Protein AF-C7BCB3-F1 (afdb_monomer)

Foldseek 3Di:
DDPDPDPPLPDLVVLLVVLVVQQVPDDQSKDFLVVSCVVSVHDSVSSCVNCVVCVVVPQWDDPDVRMIGGPPPCHPVNVVCVVVVVVVVVVVVVVVVVVVVVVVVVVVVVVVVCCQCVPPVCVVVPDDDLCNVCVDPVCVQHWDKDKDDDPPWDKDWDFQQVPDDPVPSGRDTDIDTDDPPDFMWMWGSWDHDPPDTDGDDTDTDDTDDDDDDD

Sequence (214 aa):
SLTSGCRHDCSLGMLTKKFLTLIDNATDGVLDLNKAAETLKVQKRRIYDITNVLEGVGLIEKKSKNNIRWKGASTAADRETEPETAKLRQDMKSLEDQERSLDDHIRIMTGAIQALSDNPLNKPRLYVTDEDVTSLPCFANDTIFAVKAPPGTTLEVPDPREAADPRDGQMRYRIVLRSTRGPIDVYLVQHTNNGGTTSQQGAAAPSATSAEPA

Structure (mmCIF, N/CA/C/O backbone):
data_AF-C7BCB3-F1
#
_entry.id   AF-C7BCB3-F1
#
loop_
_atom_site.group_PDB
_atom_site.id
_atom_site.type_symbol
_atom_site.label_atom_id
_atom_site.label_alt_id
_atom_site.label_comp_id
_atom_site.label_asym_id
_atom_site.label_entity_id
_atom_site.label_seq_id
_atom_site.pdbx_PDB_ins_code
_atom_site.Cartn_x
_atom_site.Cartn_y
_atom_site.Cartn_z
_atom_site.occupancy
_atom_site.B_iso_or_equiv
_atom_site.auth_seq_id
_atom_site.auth_comp_id
_atom_site.auth_asym_id
_atom_site.auth_atom_id
_atom_site.pdbx_PDB_model_num
ATOM 1 N N . SER A 1 1 ? 9.504 -30.071 -64.298 1.00 33.38 1 SER A N 1
ATOM 2 C CA . SER A 1 1 ? 8.843 -28.831 -63.852 1.00 33.38 1 SER A CA 1
ATOM 3 C C . SER A 1 1 ? 9.481 -28.334 -62.567 1.00 33.38 1 SER A C 1
ATOM 5 O O . SER A 1 1 ? 9.320 -28.978 -61.542 1.00 33.38 1 SER A O 1
ATOM 7 N N . LEU A 1 2 ? 10.248 -27.243 -62.626 1.00 42.47 2 LEU A N 1
ATOM 8 C CA . LEU A 1 2 ? 10.914 -26.613 -61.478 1.00 42.47 2 LEU A CA 1
ATOM 9 C C . LEU A 1 2 ? 10.567 -25.120 -61.477 1.00 42.47 2 LEU A C 1
ATOM 11 O O . LEU A 1 2 ? 11.280 -24.322 -62.072 1.00 42.47 2 LEU A O 1
ATOM 15 N N . THR A 1 3 ? 9.464 -24.737 -60.834 1.00 44.56 3 THR A N 1
ATOM 16 C CA . THR A 1 3 ? 9.136 -23.324 -60.580 1.00 44.56 3 THR A CA 1
ATOM 17 C C . THR A 1 3 ? 8.388 -23.193 -59.252 1.00 44.56 3 THR A C 1
ATOM 19 O O . THR A 1 3 ? 7.164 -23.130 -59.232 1.00 44.56 3 THR A O 1
ATOM 22 N N . SER A 1 4 ? 9.121 -23.160 -58.134 1.00 44.81 4 SER A N 1
ATOM 23 C CA . SER A 1 4 ? 8.566 -22.738 -56.830 1.00 44.81 4 SER A CA 1
ATOM 24 C C . SER A 1 4 ? 9.541 -21.932 -55.949 1.00 44.81 4 SER A C 1
ATOM 26 O O . SER A 1 4 ? 9.278 -21.727 -54.772 1.00 44.81 4 SER A O 1
ATOM 28 N N . GLY A 1 5 ? 10.656 -21.424 -56.495 1.00 48.16 5 GLY A N 1
ATOM 29 C CA . GLY A 1 5 ? 11.688 -20.726 -55.703 1.00 48.16 5 GLY A CA 1
ATOM 30 C C . GLY A 1 5 ? 11.651 -19.188 -55.701 1.00 48.16 5 GLY A C 1
ATOM 31 O O . GLY A 1 5 ? 12.243 -18.570 -54.833 1.00 48.16 5 GLY A O 1
ATOM 32 N N . CYS A 1 6 ? 10.954 -18.529 -56.631 1.00 51.09 6 CYS A N 1
ATOM 33 C CA . CYS A 1 6 ? 11.247 -17.119 -56.960 1.00 51.09 6 CYS A CA 1
ATOM 34 C C . CYS A 1 6 ? 10.540 -16.054 -56.081 1.00 51.09 6 CYS A C 1
ATOM 36 O O . CYS A 1 6 ? 10.846 -14.868 -56.173 1.00 51.09 6 CYS A O 1
ATOM 38 N N . ARG A 1 7 ? 9.588 -16.425 -55.209 1.00 53.44 7 ARG A N 1
ATOM 39 C CA . ARG A 1 7 ? 8.801 -15.441 -54.427 1.00 53.44 7 ARG A CA 1
ATOM 40 C C . ARG A 1 7 ? 9.459 -14.978 -53.124 1.00 53.44 7 ARG A C 1
ATOM 42 O O . ARG A 1 7 ? 9.175 -13.870 -52.671 1.00 53.44 7 ARG A O 1
ATOM 49 N N . HIS A 1 8 ? 10.320 -15.793 -52.518 1.00 55.41 8 HIS A N 1
ATOM 50 C CA . HIS A 1 8 ? 10.923 -15.469 -51.219 1.00 55.41 8 HIS A CA 1
ATOM 51 C C . HIS A 1 8 ? 12.119 -14.516 -51.332 1.00 55.41 8 HIS A C 1
ATOM 53 O O . HIS A 1 8 ? 12.395 -13.776 -50.386 1.00 55.41 8 HIS A O 1
ATOM 59 N N . ASP A 1 9 ? 12.750 -14.445 -52.506 1.00 58.38 9 ASP A N 1
ATOM 60 C CA . ASP A 1 9 ? 13.982 -13.680 -52.711 1.00 58.38 9 ASP A CA 1
ATOM 61 C C . ASP A 1 9 ? 13.778 -12.158 -52.826 1.00 58.38 9 ASP A C 1
ATOM 63 O O . ASP A 1 9 ? 14.729 -11.385 -52.708 1.00 58.38 9 ASP A O 1
ATOM 67 N N . CYS A 1 10 ? 12.532 -11.705 -52.995 1.00 64.44 10 CYS A N 1
ATOM 68 C CA . CYS A 1 10 ? 12.172 -10.286 -53.121 1.00 64.44 10 CYS A CA 1
ATOM 69 C C . CYS A 1 10 ? 11.141 -9.816 -52.081 1.00 64.44 10 CYS A C 1
ATOM 71 O O . CYS A 1 10 ? 10.524 -8.763 -52.253 1.00 64.44 10 CYS A O 1
ATOM 73 N N . SER A 1 11 ? 10.922 -10.585 -51.009 1.00 84.81 11 SER A N 1
ATOM 74 C CA . SER A 1 11 ? 9.977 -10.196 -49.958 1.00 84.81 11 SER A CA 1
ATOM 75 C C . SER A 1 11 ? 10.436 -8.929 -49.233 1.00 84.81 11 SER A C 1
ATOM 77 O O . SER A 1 11 ? 11.614 -8.788 -48.891 1.00 84.81 11 SER A O 1
ATOM 79 N N . LEU A 1 12 ? 9.483 -8.039 -48.928 1.00 85.19 12 LEU A N 1
ATOM 80 C CA . LEU A 1 12 ? 9.737 -6.807 -48.183 1.00 85.19 12 LEU A CA 1
ATOM 81 C C . LEU A 1 12 ? 10.428 -7.101 -46.848 1.00 85.19 12 LEU A C 1
ATOM 83 O O . LEU A 1 12 ? 11.389 -6.428 -46.517 1.00 85.19 12 LEU A O 1
ATOM 87 N N . GLY A 1 13 ? 10.032 -8.163 -46.138 1.00 86.06 13 GLY A N 1
ATOM 88 C CA . GLY A 1 13 ? 10.659 -8.532 -44.866 1.00 86.06 13 GLY A CA 1
ATOM 89 C C . GLY A 1 13 ? 12.142 -8.905 -44.991 1.00 86.06 13 GLY A C 1
ATOM 90 O O . GLY A 1 13 ? 12.932 -8.601 -44.099 1.00 86.06 13 GLY A O 1
ATOM 91 N N . MET A 1 14 ? 12.555 -9.519 -46.106 1.00 87.19 14 MET A N 1
ATOM 92 C CA . MET A 1 14 ? 13.967 -9.842 -46.339 1.00 87.19 14 MET A CA 1
ATOM 93 C C . MET A 1 14 ? 14.765 -8.597 -46.749 1.00 87.19 14 MET A C 1
ATOM 95 O O . MET A 1 14 ? 15.902 -8.423 -46.309 1.00 87.19 14 MET A O 1
ATOM 99 N N . LEU A 1 15 ? 14.144 -7.696 -47.519 1.00 90.25 15 LEU A N 1
ATOM 100 C CA . LEU A 1 15 ? 14.710 -6.385 -47.834 1.00 90.25 15 LEU A CA 1
ATOM 101 C C . LEU A 1 15 ? 14.862 -5.527 -46.578 1.00 90.25 15 LEU A C 1
ATOM 103 O O . LEU A 1 15 ? 15.918 -4.937 -46.401 1.00 90.25 15 LEU A O 1
ATOM 107 N N . THR A 1 16 ? 13.877 -5.519 -45.677 1.00 90.62 16 THR A N 1
ATOM 108 C CA . THR A 1 16 ? 13.950 -4.816 -44.391 1.00 90.62 16 THR A CA 1
ATOM 109 C C . THR A 1 16 ? 15.096 -5.349 -43.543 1.00 90.62 16 THR A C 1
ATOM 111 O O . THR A 1 16 ? 15.868 -4.553 -43.030 1.00 90.62 16 THR A O 1
ATOM 114 N N . LYS A 1 17 ? 15.284 -6.674 -43.446 1.00 89.25 17 LYS A N 1
ATOM 115 C CA . LYS A 1 17 ? 16.429 -7.249 -42.716 1.00 89.25 17 LYS A CA 1
ATOM 116 C C . LYS A 1 17 ? 17.771 -6.787 -43.288 1.00 89.25 17 LYS A C 1
ATOM 118 O O . LYS A 1 17 ? 18.610 -6.306 -42.538 1.00 89.25 17 LYS A O 1
ATOM 123 N N . LYS A 1 18 ? 17.957 -6.875 -44.609 1.00 89.12 18 LYS A N 1
ATOM 124 C CA . LYS A 1 18 ? 19.194 -6.409 -45.262 1.00 89.12 18 LYS A CA 1
ATOM 125 C C . LYS A 1 18 ? 19.376 -4.892 -45.133 1.00 89.12 18 LYS A C 1
ATOM 127 O O . LYS A 1 18 ? 20.491 -4.430 -44.934 1.00 89.12 18 LYS A O 1
ATOM 132 N N . PHE A 1 19 ? 18.292 -4.124 -45.214 1.00 90.31 19 PHE A N 1
ATOM 133 C CA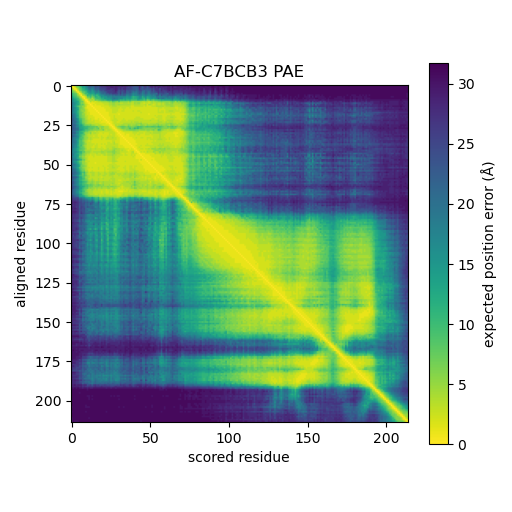 . PHE A 1 19 ? 18.289 -2.676 -45.009 1.00 90.31 19 PHE A CA 1
ATOM 134 C C . PHE A 1 19 ? 18.705 -2.309 -43.580 1.00 90.31 19 PHE A C 1
ATOM 136 O O . PHE A 1 19 ? 19.539 -1.428 -43.408 1.00 90.31 19 PHE A O 1
ATOM 143 N N . LEU A 1 20 ? 18.210 -3.027 -42.566 1.00 88.44 20 LEU A N 1
ATOM 144 C CA . LEU A 1 20 ? 18.631 -2.862 -41.172 1.00 88.44 20 LEU A CA 1
ATOM 145 C C . LEU A 1 20 ? 20.119 -3.179 -40.989 1.00 88.44 20 LEU A C 1
ATOM 147 O O . LEU A 1 20 ? 20.812 -2.416 -40.333 1.00 88.44 20 LEU A O 1
ATOM 151 N N . THR A 1 21 ? 20.644 -4.225 -41.635 1.00 87.81 21 THR A N 1
ATOM 152 C CA . THR A 1 21 ? 22.091 -4.506 -41.627 1.00 87.81 21 THR A CA 1
ATOM 153 C C . THR A 1 21 ? 22.909 -3.373 -42.259 1.00 87.81 21 THR A C 1
ATOM 155 O O . THR A 1 21 ? 24.020 -3.099 -41.817 1.00 87.81 21 THR A O 1
ATOM 158 N N . LEU A 1 22 ? 22.389 -2.688 -43.284 1.00 88.69 22 LEU A N 1
ATOM 159 C CA . LEU A 1 22 ? 23.066 -1.523 -43.868 1.00 88.69 22 LEU A CA 1
ATOM 160 C C . LEU A 1 22 ? 23.053 -0.311 -42.933 1.00 88.69 22 LEU A C 1
ATOM 162 O O . LEU A 1 22 ? 24.035 0.422 -42.903 1.00 88.69 22 LEU A O 1
ATOM 166 N N . ILE A 1 23 ? 21.965 -0.112 -42.185 1.00 86.31 23 ILE A N 1
ATOM 167 C CA . ILE A 1 23 ? 21.874 0.921 -41.147 1.00 86.31 23 ILE A CA 1
ATOM 168 C C . ILE A 1 23 ? 22.856 0.634 -40.004 1.00 86.31 23 ILE A C 1
ATOM 170 O O . ILE A 1 23 ? 23.560 1.541 -39.579 1.00 86.31 23 ILE A O 1
ATOM 174 N N . ASP A 1 24 ? 22.915 -0.613 -39.534 1.00 83.88 24 ASP A N 1
ATOM 175 C CA . ASP A 1 24 ? 23.752 -1.042 -38.403 1.00 83.88 24 ASP A CA 1
ATOM 176 C C . ASP A 1 24 ? 25.256 -0.880 -38.696 1.00 83.88 24 ASP A C 1
ATOM 178 O O . ASP A 1 24 ? 26.038 -0.475 -37.844 1.00 83.88 24 ASP A O 1
ATOM 182 N N . ASN A 1 25 ? 25.656 -1.100 -39.953 1.00 82.31 25 ASN A N 1
ATOM 183 C CA . ASN A 1 25 ? 27.031 -0.886 -40.413 1.00 82.31 25 ASN A CA 1
ATOM 184 C C . ASN A 1 25 ? 27.333 0.569 -40.828 1.00 82.31 25 ASN A C 1
ATOM 186 O O . ASN A 1 25 ? 28.457 0.868 -41.240 1.00 82.31 25 ASN A O 1
ATOM 190 N N . ALA A 1 26 ? 26.351 1.476 -40.788 1.00 82.81 26 ALA A N 1
ATOM 191 C CA . ALA A 1 26 ? 26.544 2.863 -41.194 1.00 82.81 26 ALA A CA 1
ATOM 192 C C . ALA A 1 26 ? 27.109 3.717 -40.049 1.00 82.81 26 ALA A C 1
ATOM 194 O O . ALA A 1 26 ? 26.622 3.709 -38.919 1.00 82.81 26 ALA A O 1
ATOM 195 N N . THR A 1 27 ? 28.118 4.530 -40.357 1.00 73.50 27 THR A N 1
ATOM 196 C CA . THR A 1 27 ? 28.708 5.487 -39.411 1.00 73.50 27 THR A CA 1
ATOM 197 C C . THR A 1 27 ? 27.674 6.533 -38.974 1.00 73.50 27 THR A C 1
ATOM 199 O O . THR A 1 27 ? 27.015 7.126 -39.829 1.00 73.50 27 THR A O 1
ATOM 202 N N . ASP A 1 28 ? 27.549 6.780 -37.664 1.00 71.69 28 ASP A N 1
ATOM 203 C CA . ASP A 1 28 ? 26.558 7.702 -37.055 1.00 71.69 28 ASP A CA 1
ATOM 204 C C . ASP A 1 28 ? 25.083 7.291 -37.282 1.00 71.69 28 ASP A C 1
ATOM 206 O O . ASP A 1 28 ? 24.170 8.108 -37.150 1.00 71.69 28 ASP A O 1
ATOM 210 N N . GLY A 1 29 ? 24.828 6.035 -37.678 1.00 79.56 29 GLY A N 1
ATOM 211 C CA . GLY A 1 29 ? 23.475 5.534 -37.945 1.00 79.56 29 GLY A CA 1
ATOM 212 C C . GLY A 1 29 ? 22.775 6.231 -39.118 1.00 79.56 29 GLY A C 1
ATOM 213 O O . GLY A 1 29 ? 21.547 6.194 -39.203 1.00 79.56 29 GLY A O 1
ATOM 214 N N . VAL A 1 30 ? 23.526 6.900 -40.006 1.00 86.62 30 VAL A N 1
ATOM 215 C CA . VAL A 1 30 ? 22.990 7.621 -41.171 1.00 86.62 30 VAL A CA 1
ATOM 216 C C . VAL A 1 30 ? 23.118 6.770 -42.428 1.00 86.62 30 VAL A C 1
ATOM 218 O O . VAL A 1 30 ? 24.224 6.445 -42.853 1.00 86.62 30 VAL A O 1
ATOM 221 N N . LEU A 1 31 ? 21.991 6.466 -43.069 1.00 89.75 31 LEU A N 1
ATOM 222 C CA . LEU A 1 31 ? 21.945 5.665 -44.289 1.00 89.75 31 LEU A CA 1
ATOM 223 C C . LEU A 1 31 ? 21.502 6.499 -45.499 1.00 89.75 31 LEU A C 1
ATOM 225 O O . LEU A 1 31 ? 20.434 7.121 -45.488 1.00 89.75 31 LEU A O 1
ATOM 229 N N . ASP A 1 32 ? 22.302 6.446 -46.568 1.00 91.19 32 ASP A N 1
ATOM 230 C CA . ASP A 1 32 ? 21.953 6.997 -47.881 1.00 91.19 32 ASP A CA 1
ATOM 231 C C . ASP A 1 32 ? 21.009 6.038 -48.624 1.00 91.19 32 ASP A C 1
ATOM 233 O O . ASP A 1 32 ? 21.346 4.888 -48.928 1.00 91.19 32 ASP A O 1
ATOM 237 N N . LEU A 1 33 ? 19.815 6.531 -48.947 1.00 91.44 33 LEU A N 1
ATOM 238 C CA . LEU A 1 33 ? 18.758 5.785 -49.622 1.00 91.44 33 LEU A CA 1
ATOM 239 C C . LEU A 1 33 ? 19.125 5.392 -51.062 1.00 91.44 33 LEU A C 1
ATOM 241 O O . LEU A 1 33 ? 18.633 4.373 -51.549 1.00 91.44 33 LEU A O 1
ATOM 245 N N . ASN A 1 34 ? 19.972 6.164 -51.753 1.00 89.44 34 ASN A N 1
ATOM 246 C CA . ASN A 1 34 ? 20.453 5.811 -53.093 1.00 89.44 34 ASN A CA 1
ATOM 247 C C . ASN A 1 34 ? 21.416 4.626 -53.015 1.00 89.44 34 ASN A C 1
ATOM 249 O O . ASN A 1 34 ? 21.219 3.623 -53.701 1.00 89.44 34 ASN A O 1
ATOM 253 N N . LYS A 1 35 ? 22.390 4.703 -52.102 1.00 88.31 35 LYS A N 1
ATOM 254 C CA . LYS A 1 35 ? 23.360 3.628 -51.868 1.00 88.31 35 LYS A CA 1
ATOM 255 C C . LYS A 1 35 ? 22.671 2.347 -51.393 1.00 88.31 35 LYS A C 1
ATOM 257 O O . LYS A 1 35 ? 23.035 1.249 -51.814 1.00 88.31 35 LYS A O 1
ATOM 262 N N . ALA A 1 36 ? 21.639 2.474 -50.559 1.00 90.38 36 ALA A N 1
ATOM 263 C CA . ALA A 1 36 ? 20.826 1.343 -50.125 1.00 90.38 36 ALA A CA 1
ATOM 264 C C . ALA A 1 36 ? 20.055 0.695 -51.289 1.00 90.38 36 ALA A C 1
ATOM 266 O O . ALA A 1 36 ? 20.032 -0.531 -51.390 1.00 90.38 36 ALA A O 1
ATOM 267 N N . ALA A 1 37 ? 19.469 1.490 -52.195 1.00 90.75 37 ALA A N 1
ATOM 268 C CA . ALA A 1 37 ? 18.777 0.978 -53.382 1.00 90.75 37 ALA A CA 1
ATOM 269 C C . ALA A 1 37 ? 19.723 0.201 -54.315 1.00 90.75 37 ALA A C 1
ATOM 271 O O . ALA A 1 37 ? 19.369 -0.880 -54.789 1.00 90.75 37 ALA A O 1
ATOM 272 N N . GLU A 1 38 ? 20.937 0.717 -54.523 1.00 90.44 38 GLU A N 1
ATOM 273 C CA . GLU A 1 38 ? 21.980 0.066 -55.324 1.00 90.44 38 GLU A CA 1
ATOM 274 C C . GLU A 1 38 ? 22.463 -1.239 -54.680 1.00 90.44 38 GLU A C 1
ATOM 276 O O . GLU A 1 38 ? 22.519 -2.278 -55.337 1.00 90.44 38 GLU A O 1
ATOM 281 N N . THR A 1 39 ? 22.736 -1.213 -53.374 1.00 88.50 39 THR A N 1
ATOM 282 C CA . THR A 1 39 ? 23.259 -2.372 -52.632 1.00 88.50 39 THR A CA 1
ATOM 283 C C . THR A 1 39 ? 22.234 -3.501 -52.538 1.00 88.50 39 THR A C 1
ATOM 285 O O . THR A 1 39 ? 22.570 -4.675 -52.692 1.00 88.50 39 THR A O 1
ATOM 288 N N . LEU A 1 40 ? 20.962 -3.158 -52.327 1.00 87.44 40 LEU A N 1
ATOM 289 C CA . LEU A 1 40 ? 19.867 -4.125 -52.284 1.00 87.44 40 LEU A CA 1
ATOM 290 C C . LEU A 1 40 ? 19.390 -4.542 -53.684 1.00 87.44 40 LEU A C 1
ATOM 292 O O . LEU A 1 40 ? 18.591 -5.471 -53.784 1.00 87.44 40 LEU A O 1
ATOM 296 N N . LYS A 1 41 ? 19.889 -3.894 -54.750 1.00 87.31 41 LYS A N 1
ATOM 297 C CA . LYS A 1 41 ? 19.480 -4.088 -56.152 1.00 87.31 41 LYS A CA 1
ATOM 298 C C . LYS A 1 41 ? 17.962 -3.989 -56.338 1.00 87.31 41 LYS A C 1
ATOM 300 O O . LYS A 1 41 ? 17.350 -4.805 -57.026 1.00 87.31 41 LYS A O 1
ATOM 305 N N . VAL A 1 42 ? 17.346 -2.984 -55.715 1.00 88.38 42 VAL A N 1
ATOM 306 C CA . VAL A 1 42 ? 15.895 -2.748 -55.770 1.00 88.38 42 VAL A CA 1
ATOM 307 C C . VAL A 1 42 ? 15.560 -1.348 -56.264 1.00 88.38 42 VAL A C 1
ATOM 309 O O . VAL A 1 42 ? 16.342 -0.409 -56.154 1.00 88.38 42 VAL A O 1
ATOM 312 N N . GLN A 1 43 ? 14.344 -1.187 -56.784 1.00 87.50 43 GLN A N 1
ATOM 313 C CA . GLN A 1 43 ? 13.826 0.122 -57.177 1.00 87.50 43 GLN A CA 1
ATOM 314 C C . GLN A 1 43 ? 13.606 1.023 -55.952 1.00 87.50 43 GLN A C 1
ATOM 316 O O . GLN A 1 43 ? 13.161 0.552 -54.901 1.00 87.50 43 GLN A O 1
ATOM 321 N N . LYS A 1 44 ? 13.790 2.343 -56.117 1.00 86.94 44 LYS A N 1
ATOM 322 C CA . LYS A 1 44 ? 13.563 3.350 -55.056 1.00 86.94 44 LYS A CA 1
ATOM 323 C C . LYS A 1 44 ? 12.191 3.239 -54.390 1.00 86.94 44 LYS A C 1
ATOM 325 O O . LYS A 1 44 ? 12.070 3.473 -53.193 1.00 86.94 44 LYS A O 1
ATOM 330 N N . ARG A 1 45 ? 11.170 2.795 -55.130 1.00 91.94 45 ARG A N 1
ATOM 331 C CA . ARG A 1 45 ? 9.827 2.551 -54.591 1.00 91.94 45 ARG A CA 1
ATOM 332 C C . ARG A 1 45 ? 9.830 1.582 -53.404 1.00 91.94 45 ARG A C 1
ATOM 334 O O . ARG A 1 45 ? 9.084 1.823 -52.463 1.00 91.94 45 ARG A O 1
ATOM 341 N N . ARG A 1 46 ? 10.658 0.532 -53.434 1.00 91.94 46 ARG A N 1
ATOM 342 C CA . ARG A 1 46 ? 10.753 -0.474 -52.361 1.00 91.94 46 ARG A CA 1
ATOM 343 C C . ARG A 1 46 ? 11.467 0.054 -51.125 1.00 91.94 46 ARG A C 1
ATOM 345 O O . ARG A 1 46 ? 11.099 -0.323 -50.022 1.00 91.94 46 ARG A O 1
ATOM 352 N N . ILE A 1 47 ? 12.417 0.971 -51.297 1.00 92.88 47 ILE A N 1
ATOM 353 C CA . ILE A 1 47 ? 13.047 1.665 -50.169 1.00 92.88 47 ILE A CA 1
ATOM 354 C C . ILE A 1 47 ? 12.003 2.491 -49.410 1.00 92.88 47 ILE A C 1
ATOM 356 O O . ILE A 1 47 ? 11.956 2.409 -48.189 1.00 92.88 47 ILE A O 1
ATOM 360 N N . TYR A 1 48 ? 11.098 3.180 -50.114 1.00 92.25 48 TYR A N 1
ATOM 361 C CA . TYR A 1 48 ? 10.022 3.937 -49.461 1.00 92.25 48 TYR A CA 1
ATOM 362 C C . TYR A 1 48 ? 9.024 3.060 -48.702 1.00 92.25 48 TYR A C 1
ATOM 364 O O . TYR A 1 48 ? 8.534 3.474 -47.660 1.00 92.25 48 TYR A O 1
ATOM 372 N N . ASP A 1 49 ? 8.743 1.840 -49.176 1.00 93.06 49 ASP A N 1
ATOM 373 C CA . ASP A 1 49 ? 7.909 0.906 -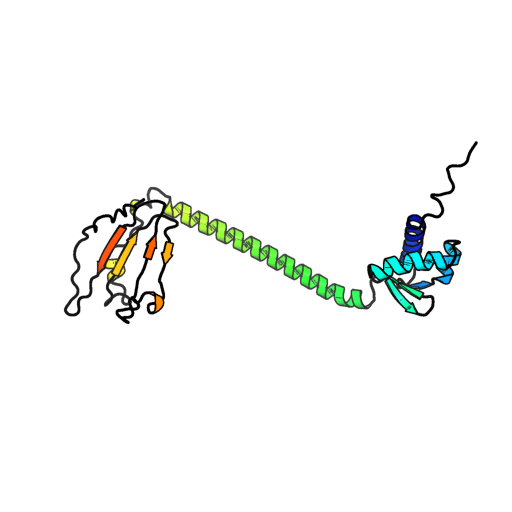48.404 1.00 93.06 49 ASP A CA 1
ATOM 374 C C . ASP A 1 49 ? 8.540 0.587 -47.042 1.00 93.06 49 ASP A C 1
ATOM 376 O O . ASP A 1 49 ? 7.837 0.524 -46.040 1.00 93.06 49 ASP A O 1
ATOM 380 N N . ILE A 1 50 ? 9.865 0.427 -46.994 1.00 92.56 50 ILE A N 1
ATOM 381 C CA . ILE A 1 50 ? 10.597 0.141 -45.755 1.00 92.56 50 ILE A CA 1
ATOM 382 C C . ILE A 1 50 ? 10.667 1.392 -44.876 1.00 92.56 50 ILE A C 1
ATOM 384 O O . ILE A 1 50 ? 10.360 1.317 -43.686 1.00 92.56 50 ILE A O 1
ATOM 388 N N . THR A 1 51 ? 11.041 2.546 -45.441 1.00 92.81 51 THR A N 1
ATOM 389 C CA . THR A 1 51 ? 11.185 3.778 -44.656 1.00 92.81 51 THR A CA 1
ATOM 390 C C . THR A 1 51 ? 9.856 4.252 -44.094 1.00 92.81 51 THR A C 1
ATOM 392 O O . THR A 1 51 ? 9.830 4.635 -42.938 1.00 92.81 51 THR A O 1
ATOM 395 N N . ASN A 1 52 ? 8.748 4.159 -44.835 1.00 93.56 52 ASN A N 1
ATOM 396 C CA . ASN A 1 52 ? 7.437 4.591 -44.338 1.00 93.56 52 ASN A CA 1
ATOM 397 C C . ASN A 1 52 ? 6.978 3.766 -43.130 1.00 93.56 52 ASN A C 1
ATOM 399 O O . ASN A 1 52 ? 6.382 4.307 -42.205 1.00 93.56 52 ASN A O 1
ATOM 403 N N . VAL A 1 53 ? 7.264 2.459 -43.122 1.00 92.62 53 VAL A N 1
ATOM 404 C CA . VAL A 1 53 ? 6.949 1.597 -41.975 1.00 92.62 53 VAL A CA 1
ATOM 405 C C . VAL A 1 53 ? 7.851 1.938 -40.791 1.00 92.62 53 VAL A C 1
ATOM 407 O O . VAL A 1 53 ? 7.353 2.140 -39.690 1.00 92.62 53 VAL A O 1
ATOM 410 N N . LEU A 1 54 ? 9.166 2.051 -41.001 1.00 90.31 54 LEU A N 1
ATOM 411 C CA . LEU A 1 54 ? 10.105 2.373 -39.918 1.00 90.31 54 LEU A CA 1
ATOM 412 C C . LEU A 1 54 ? 9.901 3.790 -39.358 1.00 90.31 54 LEU A C 1
ATOM 414 O O . LEU A 1 54 ? 10.073 4.001 -38.161 1.00 90.31 54 LEU A O 1
ATOM 418 N N . GLU A 1 55 ? 9.517 4.747 -40.199 1.00 91.00 55 GLU A N 1
ATOM 419 C CA . GLU A 1 55 ? 9.153 6.113 -39.813 1.00 91.00 55 GLU A CA 1
ATOM 420 C C . GLU A 1 55 ? 7.803 6.134 -39.090 1.00 91.00 55 GLU A C 1
ATOM 422 O O . GLU A 1 55 ? 7.686 6.784 -38.056 1.00 91.00 55 GLU A O 1
ATOM 427 N N . GLY A 1 56 ? 6.819 5.355 -39.557 1.00 88.50 56 GLY A N 1
ATOM 428 C CA . GLY A 1 56 ? 5.517 5.205 -38.901 1.00 88.50 56 GLY A CA 1
ATOM 429 C C . GLY A 1 56 ? 5.601 4.575 -37.507 1.00 88.50 56 GLY A C 1
ATOM 430 O O . GLY A 1 56 ? 4.834 4.945 -36.625 1.00 88.50 56 GLY A O 1
ATOM 431 N N . VAL A 1 57 ? 6.562 3.671 -37.283 1.00 88.88 57 VAL A N 1
ATOM 432 C CA . VAL A 1 57 ? 6.895 3.132 -35.946 1.00 88.88 57 VAL A CA 1
ATOM 433 C C . VAL A 1 57 ? 7.788 4.101 -35.151 1.00 88.88 57 VAL A C 1
ATOM 435 O O . VAL A 1 57 ? 7.915 3.984 -33.937 1.00 88.88 57 VAL A O 1
ATOM 438 N N . GLY A 1 58 ? 8.399 5.085 -35.812 1.00 86.88 58 GLY A N 1
ATOM 439 C CA . GLY A 1 58 ? 9.243 6.097 -35.182 1.00 86.88 58 GLY A CA 1
ATOM 440 C C . GLY A 1 58 ? 10.695 5.677 -34.945 1.00 86.88 58 GLY A C 1
ATOM 441 O O . GLY A 1 58 ? 11.381 6.367 -34.199 1.00 86.88 58 GLY A O 1
ATOM 442 N N . LEU A 1 59 ? 11.183 4.603 -35.578 1.00 87.62 59 LEU A N 1
ATOM 443 C CA . LEU A 1 59 ? 12.551 4.074 -35.418 1.00 87.62 59 LEU A CA 1
ATOM 444 C C . LEU A 1 59 ? 13.608 4.823 -36.243 1.00 87.62 59 LEU A C 1
ATOM 446 O O . LEU A 1 59 ? 14.803 4.727 -35.961 1.00 87.62 59 LEU A O 1
ATOM 450 N N . ILE A 1 60 ? 13.182 5.566 -37.265 1.00 89.25 60 ILE A N 1
ATOM 451 C CA . ILE A 1 60 ? 14.057 6.387 -38.108 1.00 89.25 60 ILE A CA 1
ATOM 452 C C . ILE A 1 60 ? 13.541 7.822 -38.200 1.00 89.25 60 ILE A C 1
ATOM 454 O O . ILE A 1 60 ? 12.362 8.092 -37.976 1.00 89.25 60 ILE A O 1
ATOM 458 N N . GLU A 1 61 ? 14.428 8.743 -38.553 1.00 88.88 61 GLU A N 1
ATOM 459 C CA . GLU A 1 61 ? 14.104 10.132 -38.874 1.00 88.88 61 GLU A CA 1
ATOM 460 C C . GLU A 1 61 ? 14.760 10.576 -40.182 1.00 88.88 61 GLU A C 1
ATOM 462 O O . GLU A 1 61 ? 15.800 10.063 -40.605 1.00 88.88 61 GLU A O 1
ATOM 467 N N . LYS A 1 62 ? 14.155 11.563 -40.839 1.00 89.25 62 LYS A N 1
ATOM 468 C CA . LYS A 1 62 ? 14.689 12.145 -42.068 1.00 89.25 62 LYS A CA 1
ATOM 469 C C . LYS A 1 62 ? 15.725 13.218 -41.732 1.00 89.25 62 LYS A C 1
ATOM 471 O O . LYS A 1 62 ? 15.369 14.280 -41.233 1.00 89.25 62 LYS A O 1
ATOM 476 N N . LYS A 1 63 ? 16.995 12.974 -42.072 1.00 84.94 63 LYS A N 1
ATOM 477 C CA . LYS A 1 63 ? 18.095 13.931 -41.845 1.00 84.94 63 LYS A CA 1
ATOM 478 C C . LYS A 1 63 ? 18.245 14.918 -43.005 1.00 84.94 63 LYS A C 1
ATOM 480 O O . LYS A 1 63 ? 18.412 16.112 -42.793 1.00 84.94 63 LYS A O 1
ATOM 485 N N . SER A 1 64 ? 18.192 14.434 -44.248 1.00 87.00 64 SER A N 1
ATOM 486 C CA . SER A 1 64 ? 18.252 15.281 -45.447 1.00 87.00 64 SER A CA 1
ATOM 487 C C . SER A 1 64 ? 17.649 14.576 -46.667 1.00 87.00 64 SER A C 1
ATOM 489 O O . SER A 1 64 ? 17.166 13.443 -46.583 1.00 87.00 64 SER A O 1
ATOM 491 N N . LYS A 1 65 ? 17.626 15.241 -47.831 1.00 83.62 65 LYS A N 1
ATOM 492 C CA . LYS A 1 65 ? 17.185 14.599 -49.078 1.00 83.62 65 LYS A CA 1
ATOM 493 C C . LYS A 1 65 ? 18.093 13.394 -49.355 1.00 83.62 65 LYS A C 1
ATOM 495 O O . LYS A 1 65 ? 19.299 13.555 -49.494 1.00 83.62 65 LYS A O 1
ATOM 500 N N . ASN A 1 66 ? 17.488 12.210 -49.452 1.00 86.75 66 ASN A N 1
ATOM 501 C CA . ASN A 1 66 ? 18.145 10.906 -49.609 1.00 86.75 66 ASN A CA 1
ATOM 502 C C . ASN A 1 66 ? 18.907 10.364 -48.385 1.00 86.75 66 ASN A C 1
ATOM 504 O O . ASN A 1 66 ? 19.505 9.307 -48.523 1.00 86.75 66 ASN A O 1
ATOM 508 N N . ASN A 1 67 ? 18.856 10.995 -47.206 1.00 88.94 67 ASN A N 1
ATOM 509 C CA . ASN A 1 67 ? 19.499 10.456 -46.000 1.00 88.94 67 ASN A CA 1
ATOM 510 C C . ASN A 1 67 ? 18.504 10.309 -44.851 1.00 88.94 67 ASN A C 1
ATOM 512 O O . ASN A 1 67 ? 17.815 11.265 -44.478 1.00 88.94 67 ASN A O 1
ATOM 516 N N . ILE A 1 68 ? 18.489 9.120 -44.258 1.00 90.50 68 ILE A N 1
ATOM 517 C CA . ILE A 1 68 ? 17.752 8.824 -43.029 1.00 90.50 68 ILE A CA 1
ATOM 518 C C . ILE A 1 68 ? 18.734 8.547 -41.896 1.00 90.50 68 ILE A C 1
ATOM 520 O O . ILE A 1 68 ? 19.863 8.129 -42.146 1.00 90.50 68 ILE A O 1
ATOM 524 N N . ARG A 1 69 ? 18.302 8.766 -40.659 1.00 88.25 69 ARG A N 1
ATOM 525 C CA . ARG A 1 69 ? 19.042 8.396 -39.456 1.00 88.25 69 ARG A CA 1
ATOM 526 C C . ARG A 1 69 ? 18.237 7.394 -38.638 1.00 88.25 69 ARG A C 1
ATOM 528 O O . ARG A 1 69 ? 17.025 7.535 -38.499 1.00 88.25 69 ARG A O 1
ATOM 535 N N . TRP A 1 70 ? 18.925 6.406 -38.087 1.00 90.06 70 TRP A N 1
ATOM 536 C CA . TRP A 1 70 ? 18.394 5.484 -37.095 1.00 90.06 70 TRP A CA 1
ATOM 537 C C . TRP A 1 70 ? 18.341 6.136 -35.716 1.00 90.06 70 TRP A C 1
ATOM 539 O O . TRP A 1 70 ? 19.364 6.595 -35.216 1.00 90.06 70 TRP A O 1
ATOM 549 N N . LYS A 1 71 ? 17.161 6.163 -35.090 1.00 81.56 71 LYS A N 1
ATOM 550 C CA . LYS A 1 71 ? 16.986 6.772 -33.762 1.00 81.56 71 LYS A CA 1
ATOM 551 C C . LYS A 1 71 ? 17.516 5.910 -32.617 1.00 81.56 71 LYS A C 1
ATOM 553 O O . LYS A 1 71 ? 17.728 6.424 -31.533 1.00 81.56 71 LYS A O 1
ATOM 558 N N . GLY A 1 72 ? 17.721 4.612 -32.842 1.00 69.50 72 GLY A N 1
ATOM 559 C CA . GLY A 1 72 ? 18.297 3.708 -31.841 1.00 69.50 72 GLY A CA 1
ATOM 560 C C . GLY A 1 72 ? 19.827 3.635 -31.868 1.00 69.50 72 GLY A C 1
ATOM 561 O O . GLY A 1 72 ? 20.395 2.811 -31.161 1.00 69.50 72 GLY A O 1
ATOM 562 N N . ALA A 1 73 ? 20.499 4.416 -32.722 1.00 64.31 73 ALA A N 1
ATOM 563 C CA . ALA A 1 73 ? 21.955 4.466 -32.767 1.00 64.31 73 ALA A CA 1
ATOM 564 C C . ALA A 1 73 ? 22.373 5.499 -31.732 1.00 64.31 73 ALA A C 1
ATOM 566 O O . ALA A 1 73 ? 21.994 6.656 -31.884 1.00 64.31 73 ALA A O 1
ATOM 567 N N . SER A 1 74 ? 23.122 5.080 -30.707 1.00 58.75 74 SER A N 1
ATOM 568 C CA . SER A 1 74 ? 23.557 5.946 -29.609 1.00 58.75 74 SER A CA 1
ATOM 569 C C . SER A 1 74 ? 24.165 7.239 -30.152 1.00 58.75 74 SER A C 1
ATOM 571 O O . SER A 1 74 ? 25.306 7.268 -30.637 1.00 58.75 74 SER A O 1
ATOM 573 N N . THR A 1 75 ? 23.384 8.311 -30.092 1.00 60.97 75 THR A N 1
ATOM 574 C CA . THR A 1 75 ? 23.808 9.641 -30.500 1.00 60.97 75 THR A CA 1
ATOM 575 C C . THR A 1 75 ? 24.804 10.178 -29.473 1.00 60.97 75 THR A C 1
ATOM 577 O O . THR A 1 75 ? 24.948 9.648 -28.369 1.00 60.97 75 THR A O 1
ATOM 580 N N . ALA A 1 76 ? 25.550 11.228 -29.818 1.00 58.41 76 ALA A N 1
ATOM 581 C CA . ALA A 1 76 ? 26.386 11.912 -28.828 1.00 58.41 76 ALA A CA 1
ATOM 582 C C . ALA A 1 76 ? 25.554 12.408 -27.622 1.00 58.41 76 ALA A C 1
ATOM 584 O O . ALA A 1 76 ? 26.025 12.311 -26.497 1.00 58.41 76 ALA A O 1
ATOM 585 N N . ALA A 1 77 ? 24.298 12.814 -27.850 1.00 57.56 77 ALA A N 1
ATOM 586 C CA . ALA A 1 77 ? 23.360 13.226 -26.803 1.00 57.56 77 ALA A CA 1
ATOM 587 C C . ALA A 1 77 ? 22.914 12.063 -25.892 1.00 57.56 77 ALA A C 1
ATOM 589 O O . ALA A 1 77 ? 22.740 12.249 -24.689 1.00 57.56 77 ALA A O 1
ATOM 590 N N . ASP A 1 78 ? 22.799 10.840 -26.422 1.00 58.69 78 ASP A N 1
ATOM 591 C CA . ASP A 1 78 ? 22.525 9.660 -25.590 1.00 58.69 78 ASP A CA 1
ATOM 592 C C . ASP A 1 78 ? 23.717 9.359 -24.670 1.00 58.69 78 ASP A C 1
ATOM 594 O O . ASP A 1 78 ? 23.537 9.089 -23.490 1.00 58.69 78 ASP A O 1
ATOM 598 N N . ARG A 1 79 ? 24.958 9.515 -25.157 1.00 60.28 79 ARG A N 1
ATOM 599 C CA . ARG A 1 79 ? 26.167 9.343 -24.323 1.00 60.28 79 ARG A CA 1
ATOM 600 C C . ARG A 1 79 ? 26.275 10.366 -23.187 1.00 60.28 79 ARG A C 1
ATOM 602 O O . ARG A 1 79 ? 26.900 10.065 -22.175 1.00 60.28 79 ARG A O 1
ATOM 609 N N . GLU A 1 80 ? 25.687 11.549 -23.349 1.00 62.47 80 GLU A N 1
ATOM 610 C CA . GLU A 1 80 ? 25.635 12.585 -22.310 1.00 62.47 80 GLU A CA 1
ATOM 611 C C . GLU A 1 80 ? 24.587 12.277 -21.225 1.00 62.47 80 GLU A C 1
ATOM 613 O O . GLU A 1 80 ? 24.783 12.653 -20.072 1.00 62.47 80 GLU A O 1
ATOM 618 N N . THR A 1 81 ? 23.523 11.534 -21.556 1.00 64.94 81 THR A N 1
ATOM 619 C CA . THR A 1 81 ? 22.444 11.149 -20.619 1.00 64.94 81 THR A CA 1
ATOM 620 C C . THR A 1 81 ? 22.611 9.745 -20.020 1.00 64.94 81 THR A C 1
ATOM 622 O O . THR A 1 81 ? 22.027 9.442 -18.978 1.00 64.94 81 THR A O 1
ATOM 625 N N . GLU A 1 82 ? 23.465 8.892 -20.593 1.00 73.69 82 GLU A N 1
ATOM 626 C CA . GLU A 1 82 ? 23.910 7.620 -19.998 1.00 73.69 82 GLU A CA 1
ATOM 627 C C . GLU A 1 82 ? 24.358 7.729 -18.520 1.00 73.69 82 GLU A C 1
ATOM 629 O O . GLU A 1 82 ? 23.901 6.919 -17.713 1.00 73.69 82 GLU A O 1
ATOM 634 N N . PRO A 1 83 ? 25.185 8.707 -18.085 1.00 80.38 83 PRO A N 1
ATOM 635 C CA . PRO A 1 83 ? 25.567 8.810 -16.673 1.00 80.38 83 PRO A CA 1
ATOM 636 C C . PRO A 1 83 ? 24.390 9.170 -15.752 1.00 80.38 83 PRO A C 1
ATOM 638 O O . PRO A 1 83 ? 24.304 8.649 -14.639 1.00 80.38 83 PRO A O 1
ATOM 641 N N . GLU A 1 84 ? 23.463 10.020 -16.202 1.00 83.81 84 GLU A N 1
ATOM 642 C CA . GLU A 1 84 ? 22.268 10.375 -15.425 1.00 83.81 84 GLU A CA 1
ATOM 643 C C . GLU A 1 84 ? 21.298 9.197 -15.327 1.00 83.81 84 GLU A C 1
ATOM 645 O O . GLU A 1 84 ? 20.811 8.880 -14.243 1.00 83.81 84 GLU A O 1
ATOM 650 N N . THR A 1 85 ? 21.064 8.486 -16.432 1.00 84.69 85 THR A N 1
ATOM 651 C CA . THR A 1 85 ? 20.218 7.285 -16.436 1.00 84.69 85 THR A CA 1
ATOM 652 C C . THR A 1 85 ? 20.840 6.144 -15.629 1.00 84.69 85 THR A C 1
ATOM 654 O O . THR A 1 85 ? 20.116 5.418 -14.948 1.00 84.69 85 THR A O 1
ATOM 657 N N . ALA A 1 86 ? 22.169 6.001 -15.627 1.00 87.88 86 ALA A N 1
ATOM 658 C CA . ALA A 1 86 ? 22.877 5.056 -14.767 1.00 87.88 86 ALA A CA 1
ATOM 659 C C . ALA A 1 86 ? 22.719 5.407 -13.280 1.00 87.88 86 ALA A C 1
ATOM 661 O O . ALA A 1 86 ? 22.426 4.519 -12.478 1.00 87.88 86 ALA A O 1
ATOM 662 N N . LYS A 1 87 ? 22.838 6.693 -12.920 1.00 92.69 87 LYS A N 1
ATOM 663 C CA . LYS A 1 87 ? 22.592 7.166 -11.553 1.00 92.69 87 LYS A CA 1
ATOM 664 C C . LYS A 1 87 ? 21.149 6.903 -11.122 1.00 92.69 87 LYS A C 1
ATOM 666 O O . LYS A 1 87 ? 20.935 6.318 -10.071 1.00 92.69 87 LYS A O 1
ATOM 671 N N . LEU A 1 88 ? 20.168 7.239 -11.958 1.00 92.12 88 LEU A N 1
ATOM 672 C CA . LEU A 1 88 ? 18.754 6.984 -11.664 1.00 92.12 88 LEU A CA 1
ATOM 673 C C . LEU A 1 88 ? 18.456 5.489 -11.492 1.00 92.12 88 LEU A C 1
ATOM 675 O O . LEU A 1 88 ? 17.708 5.115 -10.594 1.00 92.12 88 LEU A O 1
ATOM 679 N N . ARG A 1 89 ? 19.063 4.616 -12.307 1.00 92.75 89 ARG A N 1
ATOM 680 C CA . ARG A 1 89 ? 18.954 3.155 -12.134 1.00 92.75 89 ARG A CA 1
ATOM 681 C C . ARG A 1 89 ? 19.569 2.688 -10.814 1.00 92.75 89 ARG A C 1
ATOM 683 O O . ARG A 1 89 ? 19.012 1.805 -10.167 1.00 92.75 89 ARG A O 1
ATOM 690 N N . GLN A 1 90 ? 20.705 3.260 -10.418 1.00 95.69 90 GLN A N 1
ATOM 691 C CA . GLN A 1 90 ? 21.329 2.967 -9.129 1.00 95.69 90 GLN A CA 1
ATOM 692 C C . GLN A 1 90 ? 20.450 3.435 -7.962 1.00 95.69 90 GLN A C 1
ATOM 694 O O . GLN A 1 90 ? 20.272 2.683 -7.005 1.00 95.69 90 GLN A O 1
ATOM 699 N N . ASP A 1 91 ? 19.872 4.630 -8.064 1.00 95.50 91 ASP A N 1
ATOM 700 C CA . ASP A 1 91 ? 18.977 5.191 -7.053 1.00 95.50 91 ASP A CA 1
ATOM 701 C C . ASP A 1 91 ? 17.698 4.350 -6.931 1.00 95.50 91 ASP A C 1
ATOM 703 O O . ASP A 1 91 ? 17.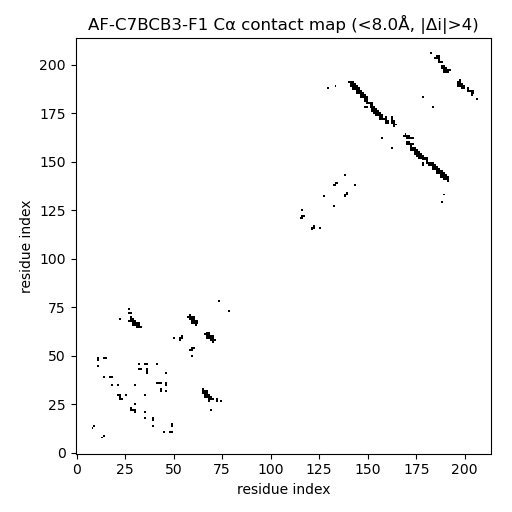320 3.984 -5.822 1.00 95.50 91 ASP A O 1
ATOM 707 N N . MET A 1 92 ? 17.083 3.946 -8.051 1.00 96.25 92 MET A N 1
ATOM 708 C CA . MET A 1 92 ? 15.945 3.016 -8.049 1.00 96.25 92 MET A CA 1
ATOM 709 C C . MET A 1 92 ? 16.287 1.710 -7.338 1.00 96.25 92 MET A C 1
ATOM 711 O O . MET A 1 92 ? 15.553 1.292 -6.450 1.00 96.25 92 MET A O 1
ATOM 715 N N . LYS A 1 93 ? 17.433 1.101 -7.661 1.00 96.94 93 LYS A N 1
ATOM 716 C CA . LYS A 1 93 ? 17.872 -0.127 -6.993 1.00 96.94 93 LYS A CA 1
ATOM 717 C C . LYS A 1 93 ? 18.059 0.080 -5.486 1.00 96.94 93 LYS A C 1
ATOM 719 O O . LYS A 1 93 ? 17.646 -0.759 -4.693 1.00 96.94 93 LYS A O 1
ATOM 724 N N . SER A 1 94 ? 18.660 1.201 -5.085 1.00 97.75 94 SER A N 1
ATOM 725 C CA . SER A 1 94 ? 18.828 1.538 -3.669 1.00 97.75 94 SER A CA 1
ATOM 726 C C . SER A 1 94 ? 17.484 1.705 -2.960 1.00 97.75 94 SER A C 1
ATOM 728 O O . SER A 1 94 ? 17.349 1.278 -1.816 1.00 97.75 94 SER A O 1
ATOM 730 N N . LEU A 1 95 ? 16.502 2.328 -3.614 1.00 97.62 95 LEU A N 1
ATOM 731 C CA . LEU A 1 95 ? 15.159 2.507 -3.066 1.00 97.62 95 LEU A CA 1
ATOM 732 C C . LEU A 1 95 ? 14.420 1.171 -2.943 1.00 97.62 95 LEU A C 1
ATOM 734 O O . LEU A 1 95 ? 13.830 0.913 -1.901 1.00 97.62 95 LEU A O 1
ATOM 738 N N . GLU A 1 96 ? 14.517 0.290 -3.939 1.00 98.06 96 GLU A N 1
ATOM 739 C CA . GLU A 1 96 ? 13.947 -1.064 -3.875 1.00 98.06 96 GLU A CA 1
ATOM 740 C C . GLU A 1 96 ? 14.558 -1.896 -2.738 1.00 98.06 96 GLU A C 1
ATOM 742 O O . GLU A 1 96 ? 13.866 -2.656 -2.060 1.00 98.06 96 GLU A O 1
ATOM 747 N N . ASP A 1 97 ? 15.867 -1.765 -2.510 1.00 97.88 97 ASP A N 1
ATOM 748 C CA . ASP A 1 97 ? 16.545 -2.447 -1.407 1.00 97.88 97 ASP A CA 1
ATOM 749 C C . ASP A 1 97 ? 16.122 -1.876 -0.041 1.00 97.88 97 ASP A C 1
ATOM 751 O O . ASP A 1 97 ? 15.960 -2.629 0.924 1.00 97.88 97 ASP A O 1
ATOM 755 N N . GLN A 1 98 ? 15.885 -0.562 0.046 1.00 98.00 98 GLN A N 1
ATOM 756 C CA . GLN A 1 98 ? 15.329 0.075 1.242 1.00 98.00 98 GLN A CA 1
ATOM 757 C C . GLN A 1 98 ? 13.883 -0.353 1.510 1.00 98.00 98 GLN A C 1
ATOM 759 O O . GLN A 1 98 ? 13.557 -0.667 2.653 1.00 98.00 98 GLN A O 1
ATOM 764 N N . GLU A 1 99 ? 13.038 -0.409 0.481 1.00 98.31 99 GLU A N 1
ATOM 765 C CA . GLU A 1 99 ? 11.657 -0.888 0.577 1.00 98.31 99 GLU A CA 1
ATOM 766 C C . GLU A 1 99 ? 11.619 -2.331 1.092 1.00 98.31 99 GLU A C 1
ATOM 768 O O . GLU A 1 99 ? 10.970 -2.602 2.101 1.00 98.31 99 GLU A O 1
ATOM 773 N N . ARG A 1 100 ? 12.432 -3.227 0.510 1.00 98.19 100 ARG A N 1
ATOM 774 C CA . ARG A 1 100 ? 12.580 -4.611 0.997 1.00 98.19 100 ARG A CA 1
ATOM 775 C C . ARG A 1 100 ? 12.965 -4.682 2.472 1.00 98.19 100 ARG A C 1
ATOM 777 O O . ARG A 1 100 ? 12.415 -5.489 3.216 1.00 98.19 100 ARG A O 1
ATOM 784 N N . SER A 1 101 ? 13.919 -3.854 2.892 1.00 98.25 101 SER A N 1
ATOM 785 C CA . SER A 1 101 ? 14.379 -3.815 4.283 1.00 98.25 101 SER A CA 1
ATOM 786 C C . SER A 1 101 ? 13.267 -3.366 5.238 1.00 98.25 101 SER A C 1
ATOM 788 O O . SER A 1 101 ? 13.069 -3.959 6.301 1.00 98.25 101 SER A O 1
ATOM 790 N N . LEU A 1 102 ? 12.493 -2.351 4.843 1.00 98.50 102 LEU A N 1
ATOM 791 C CA . LEU A 1 102 ? 11.349 -1.877 5.619 1.00 98.50 102 LEU A CA 1
ATOM 792 C C . LEU A 1 102 ? 10.246 -2.934 5.706 1.00 98.50 102 LEU A C 1
ATOM 794 O O . LEU A 1 102 ? 9.734 -3.171 6.800 1.00 98.50 102 LEU A O 1
ATOM 798 N N . ASP A 1 103 ? 9.930 -3.615 4.608 1.00 98.38 103 ASP A N 1
ATOM 799 C CA . ASP A 1 103 ? 8.952 -4.705 4.598 1.00 98.38 103 ASP A CA 1
ATOM 800 C C . ASP A 1 103 ? 9.376 -5.864 5.506 1.00 98.38 103 ASP A C 1
ATOM 802 O O . ASP A 1 103 ? 8.564 -6.401 6.269 1.00 98.38 103 ASP A O 1
ATOM 806 N N . ASP A 1 104 ? 10.663 -6.222 5.494 1.00 98.25 104 ASP A N 1
ATOM 807 C CA . ASP A 1 104 ? 11.212 -7.234 6.393 1.00 98.25 104 ASP A CA 1
ATOM 808 C C . ASP A 1 104 ? 11.089 -6.802 7.863 1.00 98.25 104 ASP A C 1
ATOM 810 O O . ASP A 1 104 ? 10.673 -7.604 8.707 1.00 98.25 104 ASP A O 1
ATOM 814 N N . HIS A 1 105 ? 11.377 -5.537 8.182 1.00 98.25 105 HIS A N 1
ATOM 815 C CA . HIS A 1 105 ? 11.194 -4.994 9.530 1.00 98.25 105 HIS A CA 1
ATOM 816 C C . HIS A 1 105 ? 9.723 -4.997 9.964 1.00 98.25 105 HIS A C 1
ATOM 818 O O . HIS A 1 105 ? 9.421 -5.444 11.074 1.00 98.25 105 HIS A O 1
ATOM 824 N N . ILE A 1 106 ? 8.802 -4.559 9.100 1.00 98.31 106 ILE A N 1
ATOM 825 C CA . ILE A 1 106 ? 7.357 -4.572 9.366 1.00 98.31 106 ILE A CA 1
ATOM 826 C C . ILE A 1 106 ? 6.893 -6.000 9.644 1.00 98.31 106 ILE A C 1
ATOM 828 O O . ILE A 1 106 ? 6.184 -6.239 10.627 1.00 98.31 106 ILE A O 1
ATOM 832 N N . ARG A 1 107 ? 7.325 -6.967 8.827 1.00 98.19 107 ARG A N 1
ATOM 833 C CA . ARG A 1 107 ? 6.998 -8.385 9.011 1.00 98.19 107 ARG A CA 1
ATOM 834 C C . ARG A 1 107 ? 7.502 -8.907 10.353 1.00 98.19 107 ARG A C 1
ATOM 836 O O . ARG A 1 107 ? 6.741 -9.549 11.076 1.00 98.19 107 ARG A O 1
ATOM 843 N N . ILE A 1 108 ? 8.760 -8.628 10.697 1.00 98.12 108 ILE A N 1
ATOM 844 C CA . ILE A 1 108 ? 9.364 -9.082 11.957 1.00 98.12 108 ILE A CA 1
ATOM 845 C C . ILE A 1 108 ? 8.633 -8.471 13.155 1.00 98.12 108 ILE A C 1
ATOM 847 O O . ILE A 1 108 ? 8.242 -9.202 14.064 1.00 98.12 108 ILE A O 1
ATOM 851 N N . MET A 1 109 ? 8.404 -7.155 13.157 1.00 98.06 109 MET A N 1
ATOM 852 C CA . MET A 1 109 ? 7.745 -6.473 14.274 1.00 98.06 109 MET A CA 1
ATOM 853 C C . MET A 1 109 ? 6.287 -6.909 14.431 1.00 98.06 109 MET A C 1
ATOM 855 O O . MET A 1 109 ? 5.847 -7.182 15.547 1.00 98.06 109 MET A O 1
ATOM 859 N N . THR A 1 110 ? 5.553 -7.050 13.326 1.00 97.56 110 THR A N 1
ATOM 860 C CA . THR A 1 110 ? 4.168 -7.542 13.347 1.00 97.56 110 THR A CA 1
ATOM 861 C C . THR A 1 110 ? 4.112 -8.965 13.897 1.00 97.56 110 THR A C 1
ATOM 863 O O . THR A 1 110 ? 3.288 -9.257 14.763 1.00 97.56 110 THR A O 1
ATOM 866 N N . GLY A 1 111 ? 5.032 -9.834 13.464 1.00 97.38 111 GLY A N 1
ATOM 867 C CA . GLY A 1 111 ? 5.155 -11.194 13.985 1.00 97.38 111 GLY A CA 1
ATOM 868 C C . GLY A 1 111 ? 5.503 -11.229 15.475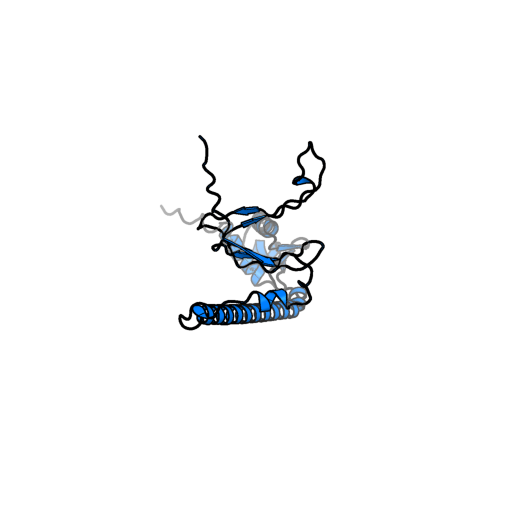 1.00 97.38 111 GLY A C 1
ATOM 869 O O . GLY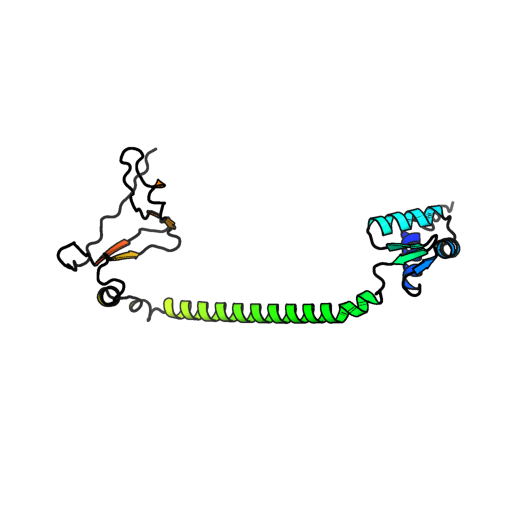 A 1 111 ? 4.926 -12.019 16.219 1.00 97.38 111 GLY A O 1
ATOM 870 N N . ALA A 1 112 ? 6.384 -10.341 15.944 1.00 96.94 112 ALA A N 1
ATOM 871 C CA . ALA A 1 112 ? 6.727 -10.235 17.361 1.00 96.94 112 ALA A CA 1
ATOM 872 C C . ALA A 1 112 ? 5.527 -9.789 18.214 1.00 96.94 112 ALA A C 1
ATOM 874 O O . ALA A 1 112 ? 5.261 -10.388 19.257 1.00 96.94 112 ALA A O 1
ATOM 875 N N . ILE A 1 113 ? 4.764 -8.789 17.760 1.00 95.94 113 ILE A N 1
ATOM 876 C CA . ILE A 1 113 ? 3.542 -8.331 18.441 1.00 95.94 113 ILE A CA 1
ATOM 877 C C . ILE A 1 113 ? 2.501 -9.454 18.489 1.00 95.94 113 ILE A C 1
ATOM 879 O O . ILE A 1 113 ? 1.918 -9.699 19.545 1.00 95.94 113 ILE A O 1
ATOM 883 N N . GLN A 1 114 ? 2.293 -10.170 17.381 1.00 95.19 114 GLN A N 1
ATOM 884 C CA . GLN A 1 114 ? 1.383 -11.317 17.335 1.00 95.19 114 GLN A CA 1
ATOM 885 C C . GLN A 1 114 ? 1.824 -12.419 18.300 1.00 95.19 114 GLN A C 1
ATOM 887 O O . GLN A 1 114 ? 1.016 -12.877 19.099 1.00 95.19 114 GLN A O 1
ATOM 892 N N . ALA A 1 115 ? 3.109 -12.780 18.315 1.00 95.19 115 ALA A N 1
ATOM 893 C CA . ALA A 1 115 ? 3.640 -13.782 19.235 1.00 95.19 115 ALA A CA 1
ATOM 894 C C . ALA A 1 115 ? 3.446 -13.387 20.709 1.00 95.19 115 ALA A C 1
ATOM 896 O O . ALA A 1 115 ? 3.116 -14.238 21.536 1.00 95.19 115 ALA A O 1
ATOM 897 N N . LEU A 1 116 ? 3.614 -12.104 21.048 1.00 95.00 116 LEU A N 1
ATOM 898 C CA . LEU A 1 116 ? 3.362 -11.594 22.398 1.00 95.00 116 LEU A CA 1
ATOM 899 C C . LEU A 1 116 ? 1.872 -11.602 22.755 1.00 95.00 116 LEU A C 1
ATOM 901 O O . LEU A 1 116 ? 1.534 -11.965 23.882 1.00 95.00 116 LEU A O 1
ATOM 905 N N . SER A 1 117 ? 1.004 -11.224 21.816 1.00 92.56 117 SER A N 1
ATOM 906 C CA . SER A 1 117 ? -0.450 -11.166 22.003 1.00 92.56 117 SER A CA 1
ATOM 907 C C . SER A 1 117 ? -1.084 -12.559 22.107 1.00 92.56 117 SER A C 1
ATOM 909 O O . SER A 1 117 ? -1.935 -12.812 22.961 1.00 92.56 117 SER A O 1
ATOM 911 N N . ASP A 1 118 ? -0.630 -13.504 21.279 1.00 92.56 118 ASP A N 1
ATOM 912 C CA . ASP A 1 118 ? -1.175 -14.858 21.228 1.00 92.56 118 ASP A CA 1
ATOM 913 C C . ASP A 1 118 ? -0.623 -15.795 22.303 1.00 92.56 118 ASP A C 1
ATOM 915 O O . ASP A 1 118 ? -1.208 -16.856 22.544 1.00 92.56 118 ASP A O 1
ATOM 919 N N . ASN A 1 119 ? 0.450 -15.393 22.991 1.00 94.88 119 ASN A N 1
ATOM 920 C CA . ASN A 1 119 ? 1.032 -16.165 24.079 1.00 94.88 119 ASN A CA 1
ATOM 921 C C . ASN A 1 119 ? -0.014 -16.425 25.188 1.00 94.88 119 ASN A C 1
ATOM 923 O O . ASN A 1 119 ? -0.503 -15.472 25.807 1.00 94.88 119 ASN A O 1
ATOM 927 N N . PRO A 1 120 ? -0.329 -17.698 25.508 1.00 93.88 120 PRO A N 1
ATOM 928 C CA . PRO A 1 120 ? -1.316 -18.049 26.530 1.00 93.88 120 PRO A CA 1
ATOM 929 C C . PRO A 1 120 ? -1.028 -17.472 27.920 1.00 93.88 120 PRO A C 1
ATOM 931 O O . PRO A 1 120 ? -1.961 -17.248 28.685 1.00 93.88 120 PRO A O 1
ATOM 934 N N . LEU A 1 121 ? 0.241 -17.211 28.252 1.00 94.00 121 LEU A N 1
ATOM 935 C CA . LEU A 1 121 ? 0.634 -16.595 29.524 1.00 94.00 121 LEU A CA 1
ATOM 936 C C . LEU A 1 121 ? 0.362 -15.086 29.557 1.00 94.00 121 LEU A C 1
ATOM 938 O O . LEU A 1 121 ? 0.156 -14.524 30.634 1.00 94.00 121 LEU A O 1
ATOM 942 N N . ASN A 1 122 ? 0.357 -14.436 28.392 1.00 93.31 122 ASN A N 1
ATOM 943 C CA . ASN A 1 122 ? 0.114 -13.003 28.274 1.00 93.31 122 ASN A CA 1
ATOM 944 C C . ASN A 1 122 ? -1.375 -12.697 28.142 1.00 93.31 122 ASN A C 1
ATOM 946 O O . ASN A 1 122 ? -1.815 -11.710 28.718 1.00 93.31 122 ASN A O 1
ATOM 950 N N . LYS A 1 123 ? -2.163 -13.547 27.464 1.00 89.62 123 LYS A N 1
ATOM 951 C CA . LYS A 1 123 ? -3.604 -13.319 27.228 1.00 89.62 123 LYS A CA 1
ATOM 952 C C . LYS A 1 123 ? -4.392 -12.863 28.469 1.00 89.62 123 LYS A C 1
ATOM 954 O O . LYS A 1 123 ? -5.126 -11.887 28.347 1.00 89.62 123 LYS A O 1
ATOM 959 N N . PRO A 1 124 ? -4.231 -13.469 29.663 1.00 93.50 124 PRO A N 1
ATOM 960 C CA . PRO A 1 124 ? -4.945 -13.025 30.864 1.00 93.50 124 PRO A CA 1
ATOM 961 C C . PRO A 1 124 ? -4.483 -11.669 31.421 1.00 93.50 124 PRO A C 1
ATOM 963 O O . PRO A 1 124 ? -5.154 -11.104 32.274 1.00 93.50 124 PRO A O 1
ATOM 966 N N . ARG A 1 125 ? -3.325 -11.166 30.983 1.00 92.62 125 ARG A N 1
ATOM 967 C CA . ARG A 1 125 ? -2.689 -9.921 31.441 1.00 92.62 125 ARG A CA 1
ATOM 968 C C . ARG A 1 125 ? -2.832 -8.770 30.436 1.00 92.62 125 ARG A C 1
ATOM 970 O O . ARG A 1 125 ? -2.326 -7.686 30.695 1.00 92.62 125 ARG A O 1
ATOM 977 N N . LEU A 1 126 ? -3.497 -8.990 29.298 1.00 92.06 126 LEU A N 1
ATOM 978 C CA . LEU A 1 126 ? -3.758 -7.968 28.276 1.00 92.06 126 LEU A CA 1
ATOM 979 C C . LEU A 1 126 ? -5.050 -7.204 28.593 1.00 92.06 126 LEU A C 1
ATOM 981 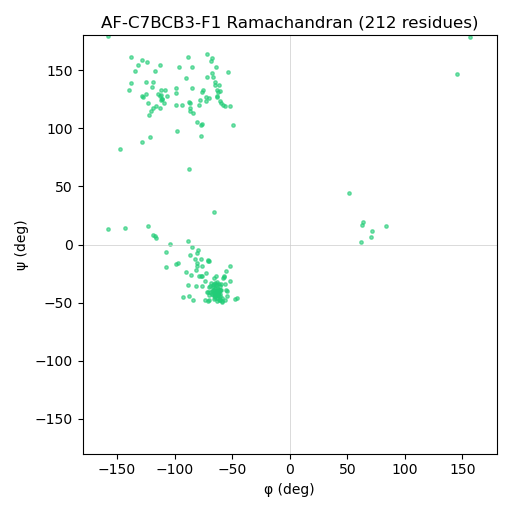O O . LEU A 1 126 ? -6.038 -7.300 27.866 1.00 92.06 126 LEU A O 1
ATOM 985 N N . TYR A 1 127 ? -5.054 -6.471 29.701 1.00 92.56 127 TYR A N 1
ATOM 986 C CA . TYR A 1 127 ? -6.151 -5.584 30.072 1.00 92.56 127 TYR A CA 1
ATOM 987 C C . TYR A 1 127 ? -5.609 -4.266 30.622 1.00 92.56 127 TYR A C 1
ATOM 989 O O . TYR A 1 127 ? -4.451 -4.174 31.025 1.00 92.56 127 TYR A O 1
ATOM 997 N N . VAL A 1 128 ? -6.473 -3.258 30.634 1.00 94.25 128 VAL A N 1
ATOM 998 C CA . VAL A 1 128 ? -6.272 -2.000 31.356 1.00 94.25 128 VAL A CA 1
ATOM 999 C C . VAL A 1 128 ? -7.368 -1.883 32.405 1.00 94.25 128 VAL A C 1
ATOM 1001 O O . VAL A 1 128 ? -8.456 -2.436 32.217 1.00 94.25 128 VAL A O 1
ATOM 1004 N N . THR A 1 129 ? -7.078 -1.227 33.521 1.00 93.00 129 THR A N 1
ATOM 1005 C CA . THR A 1 129 ? -8.076 -0.966 34.561 1.00 93.00 129 THR A CA 1
ATOM 1006 C C . THR A 1 129 ? -8.807 0.346 34.295 1.00 93.00 129 THR A C 1
ATOM 1008 O O . THR A 1 129 ? -8.325 1.212 33.563 1.00 93.00 129 THR A O 1
ATOM 1011 N N . ASP A 1 130 ? -9.972 0.515 34.918 1.00 91.12 130 ASP A N 1
ATOM 1012 C CA . ASP A 1 130 ? -10.708 1.779 34.850 1.00 91.12 130 ASP A CA 1
ATOM 1013 C C . ASP A 1 130 ? -9.871 2.932 35.434 1.00 91.12 130 ASP A C 1
ATOM 1015 O O . ASP A 1 130 ? -9.881 4.041 34.904 1.00 91.12 130 ASP A O 1
ATOM 1019 N N . GLU A 1 131 ? -9.083 2.672 36.482 1.00 90.88 131 GLU A N 1
ATOM 1020 C CA . GLU A 1 131 ? -8.160 3.650 37.074 1.00 90.88 131 GLU A CA 1
ATOM 1021 C C . GLU A 1 131 ? -7.063 4.081 36.086 1.00 90.88 131 GLU A C 1
ATOM 1023 O O . GLU A 1 131 ? -6.793 5.275 35.953 1.00 90.88 131 GLU A O 1
ATOM 1028 N N . ASP A 1 132 ? -6.491 3.148 35.316 1.00 92.31 132 ASP A N 1
ATOM 1029 C CA . ASP A 1 132 ? -5.474 3.465 34.299 1.00 92.31 132 ASP A CA 1
ATOM 1030 C C . ASP A 1 132 ? -6.005 4.428 33.226 1.00 92.31 132 ASP A C 1
ATOM 1032 O O . ASP A 1 132 ? -5.261 5.261 32.713 1.00 92.31 132 ASP A O 1
ATOM 1036 N N . VAL A 1 133 ? -7.295 4.329 32.882 1.00 91.56 133 VAL A N 1
ATOM 1037 C CA . VAL A 1 133 ? -7.931 5.187 31.870 1.00 91.56 133 VAL A CA 1
ATOM 1038 C C . VAL A 1 133 ? -8.378 6.521 32.472 1.00 91.56 133 VAL A C 1
ATOM 1040 O O . VAL A 1 133 ? -8.103 7.577 31.907 1.00 91.56 133 VAL A O 1
ATOM 1043 N N . THR A 1 134 ? -9.055 6.490 33.620 1.00 91.06 134 THR A N 1
ATOM 1044 C CA . THR A 1 134 ? -9.621 7.681 34.285 1.00 91.06 134 THR A CA 1
ATOM 1045 C C . THR A 1 134 ? -8.568 8.585 34.929 1.00 91.06 134 THR A C 1
ATOM 1047 O O . THR A 1 134 ? -8.790 9.787 35.063 1.00 91.06 134 THR A O 1
ATOM 1050 N N . SER A 1 135 ? -7.398 8.046 35.286 1.00 91.50 135 SER A N 1
ATOM 1051 C CA . SER A 1 135 ? -6.272 8.829 35.817 1.00 91.50 135 SER A CA 1
ATOM 1052 C C . SER A 1 135 ? -5.586 9.711 34.767 1.00 91.50 135 SER A C 1
ATOM 1054 O O . SER A 1 135 ? -4.829 10.619 35.123 1.00 91.50 135 SER A O 1
ATOM 1056 N N . LEU A 1 136 ? -5.848 9.485 33.474 1.00 91.88 136 LEU A N 1
ATOM 1057 C CA . LEU A 1 136 ? -5.277 10.287 32.399 1.00 91.88 136 LEU A CA 1
ATOM 1058 C C . LEU A 1 136 ? -5.880 11.703 32.406 1.00 91.88 136 LEU A C 1
ATOM 1060 O O . LEU A 1 136 ? -7.098 11.857 32.277 1.00 91.88 136 LEU A O 1
ATOM 1064 N N . PRO A 1 137 ? -5.054 12.769 32.455 1.00 90.50 137 PRO A N 1
ATOM 1065 C CA . PRO A 1 137 ? -5.546 14.148 32.523 1.00 90.50 137 PRO A CA 1
ATOM 1066 C C . PRO A 1 137 ? -6.471 14.543 31.367 1.00 90.50 137 PRO A C 1
ATOM 1068 O O . PRO A 1 137 ? -7.334 15.401 31.532 1.00 90.50 137 PRO A O 1
ATOM 1071 N N . CYS A 1 138 ? -6.304 13.918 30.199 1.00 90.56 138 CYS A N 1
ATOM 1072 C CA . CYS A 1 138 ? -7.123 14.185 29.022 1.00 90.56 138 CYS A CA 1
ATOM 1073 C C . CYS A 1 138 ? -8.563 13.670 29.133 1.00 90.56 138 CYS A C 1
ATOM 1075 O O . CYS A 1 138 ? -9.382 14.086 28.327 1.00 90.56 138 CYS A O 1
ATOM 1077 N N . PHE A 1 139 ? -8.880 12.812 30.109 1.00 88.44 139 PHE A N 1
ATOM 1078 C CA . PHE A 1 139 ? -10.222 12.250 30.295 1.00 88.44 139 PHE A CA 1
ATOM 1079 C C . PHE A 1 139 ? -10.880 12.652 31.623 1.00 88.44 139 PHE A C 1
ATOM 1081 O O . PHE A 1 139 ? -11.966 12.175 31.947 1.00 88.44 139 PHE A O 1
ATOM 1088 N N . ALA A 1 140 ? -10.265 13.560 32.387 1.00 82.69 140 ALA A N 1
ATOM 1089 C CA . ALA A 1 140 ? -10.693 13.901 33.746 1.00 82.69 140 ALA A CA 1
ATOM 1090 C C . ALA A 1 140 ? -12.151 14.401 33.854 1.00 82.69 140 ALA A C 1
ATOM 1092 O O . ALA A 1 140 ? -12.790 14.198 34.882 1.00 82.69 140 ALA A O 1
ATOM 1093 N N . ASN A 1 141 ? -12.686 15.027 32.799 1.00 86.44 141 ASN A N 1
ATOM 1094 C CA . ASN A 1 141 ? -14.044 15.587 32.777 1.00 86.44 141 ASN A CA 1
ATOM 1095 C C . ASN A 1 141 ? -14.956 14.957 31.713 1.00 86.44 141 ASN A C 1
ATOM 1097 O O . ASN A 1 141 ? -16.091 15.405 31.531 1.00 86.44 141 ASN A O 1
ATOM 1101 N N . ASP A 1 142 ? -14.506 13.888 31.063 1.00 89.69 142 ASP A N 1
ATOM 1102 C CA . ASP A 1 142 ? -15.249 13.260 29.978 1.00 89.69 142 ASP A CA 1
ATOM 1103 C C . ASP A 1 142 ? -16.070 12.065 30.469 1.00 89.69 142 ASP A C 1
ATOM 1105 O O . ASP A 1 142 ? -15.742 11.399 31.455 1.00 89.69 142 ASP A O 1
ATOM 1109 N N . THR A 1 143 ? -17.165 11.786 29.764 1.00 91.38 143 THR A N 1
ATOM 1110 C CA . THR A 1 143 ? -17.900 10.528 29.918 1.00 91.38 143 THR A CA 1
ATOM 1111 C C . THR A 1 143 ? -17.270 9.491 28.994 1.00 91.38 143 THR A C 1
ATOM 1113 O O . THR A 1 143 ? -17.197 9.694 27.783 1.00 91.38 143 THR A O 1
ATOM 1116 N N . ILE A 1 144 ? -16.803 8.384 29.567 1.00 92.81 144 ILE A N 1
ATOM 1117 C CA . ILE A 1 144 ? -15.979 7.386 28.882 1.00 92.81 144 ILE A CA 1
ATOM 1118 C C . ILE A 1 144 ? -16.784 6.101 28.703 1.00 92.81 144 ILE A C 1
ATOM 1120 O O . ILE A 1 144 ? -17.256 5.509 29.677 1.00 92.81 144 ILE A O 1
ATOM 1124 N N . PHE A 1 145 ? -16.876 5.636 27.457 1.00 92.75 145 PHE A N 1
ATOM 1125 C CA . PHE A 1 145 ? -17.425 4.329 27.108 1.00 92.75 145 PHE A CA 1
ATOM 1126 C C . PHE A 1 145 ? -16.314 3.420 26.576 1.00 92.75 145 PHE A C 1
ATOM 1128 O O . PHE A 1 145 ? -15.606 3.791 25.640 1.00 92.75 145 PHE A O 1
ATOM 1135 N N . ALA A 1 146 ? -16.190 2.214 27.127 1.00 94.31 146 ALA A N 1
ATOM 1136 C CA . ALA A 1 146 ? -15.348 1.162 26.573 1.00 94.31 146 ALA A CA 1
ATOM 1137 C C . ALA A 1 146 ? -16.188 0.270 25.654 1.00 94.31 146 ALA A C 1
ATOM 1139 O O . ALA A 1 146 ? -17.167 -0.339 26.083 1.00 94.31 146 ALA A O 1
ATOM 1140 N N . VAL A 1 147 ? -15.802 0.193 24.381 1.00 95.06 147 VAL A N 1
ATOM 1141 C CA . VAL A 1 147 ? -16.484 -0.618 23.366 1.00 95.06 147 VAL A CA 1
ATOM 1142 C C . VAL A 1 147 ? -15.605 -1.807 23.009 1.00 95.06 147 VAL A C 1
ATOM 1144 O O . VAL A 1 147 ? -14.480 -1.640 22.541 1.00 95.06 147 VAL A O 1
ATOM 1147 N N . LYS A 1 148 ? -16.134 -3.016 23.184 1.00 94.44 148 LYS A N 1
ATOM 1148 C CA . LYS A 1 148 ? -15.497 -4.264 22.774 1.00 94.44 148 LYS A CA 1
ATOM 1149 C C . LYS A 1 148 ? -16.305 -4.882 21.641 1.00 94.44 148 LYS A C 1
ATOM 1151 O O . LYS A 1 148 ? -17.461 -5.252 21.812 1.00 94.44 148 LYS A O 1
ATOM 1156 N N . ALA A 1 149 ? -15.680 -5.007 20.477 1.00 95.69 149 ALA A N 1
ATOM 1157 C CA . ALA A 1 149 ? -16.323 -5.535 19.283 1.00 95.69 149 ALA A CA 1
ATOM 1158 C C . ALA A 1 149 ? -15.419 -6.560 18.583 1.00 95.69 149 ALA A C 1
ATOM 1160 O O . ALA A 1 149 ? -14.191 -6.439 18.642 1.00 95.69 149 ALA A O 1
ATOM 1161 N N . PRO A 1 150 ? -15.987 -7.568 17.901 1.00 95.75 150 PRO A N 1
ATOM 1162 C CA . PRO A 1 150 ? -15.197 -8.517 17.132 1.00 95.75 150 PRO A CA 1
ATOM 1163 C C . PRO A 1 150 ? -14.546 -7.825 15.920 1.00 95.75 150 PRO A C 1
ATOM 1165 O O . PRO A 1 150 ? -15.020 -6.770 15.470 1.00 95.75 150 PRO A O 1
ATOM 1168 N N . PRO A 1 151 ? -13.483 -8.419 15.342 1.00 92.75 151 PRO A N 1
ATOM 1169 C CA . PRO A 1 151 ? -12.802 -7.851 14.186 1.00 92.75 151 PRO A CA 1
ATOM 1170 C C . PRO A 1 151 ? -13.771 -7.552 13.036 1.00 92.75 151 PRO A C 1
ATOM 1172 O O . PRO A 1 151 ? -14.730 -8.288 12.800 1.00 92.75 151 PRO A O 1
ATOM 1175 N N . GLY A 1 152 ? -13.490 -6.518 12.243 1.00 92.75 152 GLY A N 1
ATOM 1176 C CA . GLY A 1 152 ? -14.313 -6.117 11.088 1.00 92.75 152 GLY A CA 1
ATOM 1177 C C . GLY A 1 152 ? -15.666 -5.489 11.431 1.00 92.75 152 GLY A C 1
ATOM 1178 O O . GLY A 1 152 ? -16.487 -5.328 10.536 1.00 92.75 152 GLY A O 1
ATOM 1179 N N . THR A 1 153 ? -15.899 -5.142 12.698 1.00 96.00 153 THR A N 1
ATOM 1180 C CA . THR A 1 153 ? -16.989 -4.237 13.082 1.00 96.00 153 THR A CA 1
ATOM 1181 C C . THR A 1 153 ? -16.739 -2.862 12.460 1.00 96.00 153 THR A C 1
ATOM 1183 O O . THR A 1 153 ? -15.622 -2.350 12.542 1.00 96.00 153 THR A O 1
ATOM 1186 N N . THR A 1 154 ? -17.757 -2.269 11.836 1.00 95.56 154 THR A N 1
ATOM 1187 C CA . THR A 1 154 ? -17.671 -0.913 11.282 1.00 95.56 154 THR A CA 1
ATOM 1188 C C . THR A 1 154 ? -18.102 0.116 12.320 1.00 95.56 154 THR A C 1
ATOM 1190 O O . THR A 1 154 ? -19.015 -0.131 13.111 1.00 95.56 154 THR A O 1
ATOM 1193 N N . LEU A 1 155 ? -17.429 1.268 12.312 1.00 94.81 155 LEU A N 1
ATOM 1194 C CA . LEU A 1 155 ? -17.764 2.442 13.109 1.00 94.81 155 LEU A CA 1
ATOM 1195 C C . LEU A 1 155 ? -18.031 3.595 12.143 1.00 94.81 155 LEU A C 1
ATOM 1197 O O . LEU A 1 155 ? -17.131 4.037 11.433 1.00 94.81 155 LEU A O 1
ATOM 1201 N N . GLU A 1 156 ? -19.273 4.061 12.120 1.00 93.12 156 GLU A N 1
ATOM 1202 C CA . GLU A 1 156 ? -19.723 5.185 11.302 1.00 93.12 156 GLU A CA 1
ATOM 1203 C C . GLU A 1 156 ? -20.078 6.364 12.212 1.00 93.12 156 GLU A C 1
ATOM 1205 O O . GLU A 1 156 ? -20.803 6.206 13.199 1.00 93.12 156 GLU A O 1
ATOM 1210 N N . VAL A 1 157 ? -19.589 7.555 11.864 1.00 92.00 157 VAL A N 1
ATOM 1211 C CA . VAL A 1 157 ? -19.928 8.818 12.535 1.00 92.00 157 VAL A CA 1
ATOM 1212 C C . VAL A 1 157 ? -20.529 9.755 11.486 1.00 92.00 157 VAL A C 1
ATOM 1214 O O . VAL A 1 157 ? -19.777 10.418 10.773 1.00 92.00 157 VAL A O 1
ATOM 1217 N N . PRO A 1 158 ? -21.865 9.769 11.320 1.00 88.06 158 PRO A N 1
ATOM 1218 C CA . PRO A 1 158 ? -22.529 10.667 10.379 1.00 88.06 158 PRO A CA 1
ATOM 1219 C C . PRO A 1 158 ? -22.341 12.138 10.765 1.00 88.06 158 PRO A C 1
ATOM 1221 O O . PRO A 1 158 ? -22.209 12.458 11.951 1.00 88.06 158 PRO A O 1
ATOM 1224 N N . ASP A 1 159 ? -22.388 13.037 9.779 1.00 84.81 159 ASP A N 1
ATOM 1225 C CA . ASP A 1 159 ? -22.371 14.476 10.050 1.00 84.81 159 ASP A CA 1
ATOM 1226 C C . ASP A 1 159 ? -23.599 14.855 10.913 1.00 84.81 159 ASP A C 1
ATOM 1228 O O . ASP A 1 159 ? -24.726 14.466 10.583 1.00 84.81 159 ASP A O 1
ATOM 1232 N N . PRO A 1 160 ? -23.429 15.623 12.007 1.00 82.88 160 PRO A N 1
ATOM 1233 C CA . PRO A 1 160 ? -24.523 16.031 12.892 1.00 82.88 160 PRO A CA 1
ATOM 1234 C C . PRO A 1 160 ? -25.682 16.761 12.202 1.00 82.88 160 PRO A C 1
ATOM 1236 O O . PRO A 1 160 ? -26.786 16.803 12.749 1.00 82.88 160 PRO A O 1
ATOM 1239 N N . ARG A 1 161 ? -25.437 17.366 11.033 1.00 76.88 161 ARG A N 1
ATOM 1240 C CA . ARG A 1 161 ? -26.444 18.047 10.206 1.00 76.88 161 ARG A CA 1
ATOM 1241 C C . ARG A 1 161 ? -27.247 17.071 9.356 1.00 76.88 161 ARG A C 1
ATOM 1243 O O . ARG A 1 161 ? -28.440 17.277 9.172 1.00 76.88 161 ARG A O 1
ATOM 1250 N N . GLU A 1 162 ? -26.606 16.015 8.865 1.00 71.31 162 GLU A N 1
ATOM 1251 C CA . GLU A 1 162 ? -27.248 14.950 8.083 1.00 71.31 162 GLU A CA 1
ATOM 1252 C C . GLU A 1 162 ? -28.000 13.961 8.985 1.00 71.31 162 GLU A C 1
ATOM 1254 O O . GLU A 1 162 ? -28.992 13.364 8.576 1.00 71.31 162 GLU A O 1
ATOM 1259 N N . ALA A 1 163 ? -27.554 13.817 10.236 1.00 62.56 163 ALA A N 1
ATOM 1260 C CA . ALA A 1 163 ? -28.193 12.992 11.257 1.00 62.56 163 ALA A CA 1
ATOM 1261 C C . ALA A 1 163 ? -29.409 13.655 11.938 1.00 62.56 163 ALA A C 1
ATOM 1263 O O . ALA A 1 163 ? -30.060 13.015 12.771 1.00 62.56 163 ALA A O 1
ATOM 1264 N N . ALA A 1 164 ? -29.710 14.919 11.626 1.00 64.38 164 ALA A N 1
ATOM 1265 C CA . ALA A 1 164 ? -30.864 15.629 12.169 1.00 64.38 164 ALA A CA 1
ATOM 1266 C C . ALA A 1 164 ? -32.166 15.148 11.498 1.00 64.38 164 ALA A C 1
ATOM 1268 O O . ALA A 1 164 ? -32.242 15.064 10.272 1.00 64.38 164 ALA A O 1
ATOM 1269 N N . ASP A 1 165 ? -33.217 14.857 12.281 1.00 65.31 165 ASP A N 1
ATOM 1270 C CA . ASP A 1 165 ? -34.559 14.660 11.705 1.00 65.31 165 ASP A CA 1
ATOM 1271 C C . ASP A 1 165 ? -34.979 15.994 11.054 1.00 65.31 165 ASP A C 1
ATOM 1273 O O . ASP A 1 165 ? -34.940 17.029 11.737 1.00 65.31 165 ASP A O 1
ATOM 1277 N N . PRO A 1 166 ? -35.398 16.003 9.771 1.00 63.47 166 PRO A N 1
ATOM 1278 C CA . PRO A 1 166 ? -35.844 17.209 9.071 1.00 63.47 166 PRO A CA 1
ATOM 1279 C C . PRO A 1 166 ? -36.924 18.013 9.812 1.00 63.47 166 PRO A C 1
ATOM 1281 O O . PRO A 1 166 ? -37.148 19.177 9.489 1.00 63.47 166 PRO A O 1
ATOM 1284 N N . ARG A 1 167 ? -37.614 17.396 10.781 1.00 65.12 167 ARG A N 1
ATOM 1285 C CA . ARG A 1 167 ? -38.701 17.999 11.561 1.00 65.12 167 ARG A CA 1
ATOM 1286 C C . ARG A 1 167 ? -38.258 18.708 12.841 1.00 65.12 167 ARG A C 1
ATOM 1288 O O . ARG A 1 167 ? -38.993 19.571 13.304 1.00 65.12 167 ARG A O 1
ATOM 1295 N N . ASP A 1 168 ? -37.106 18.352 13.408 1.00 67.94 168 ASP A N 1
ATOM 1296 C CA . ASP A 1 168 ? -36.669 18.835 14.733 1.00 67.94 168 ASP A CA 1
ATOM 1297 C C . ASP A 1 168 ? -35.516 19.853 14.624 1.00 67.94 168 ASP A C 1
ATOM 1299 O O . ASP A 1 168 ? -35.258 20.621 15.545 1.00 67.94 168 ASP A O 1
ATOM 1303 N N . GLY A 1 169 ? -34.802 19.883 13.486 1.00 64.56 169 GLY A N 1
ATOM 1304 C CA . GLY A 1 169 ? -33.724 20.849 13.207 1.00 64.56 169 GLY A CA 1
ATOM 1305 C C . GLY A 1 169 ? -32.527 20.782 14.170 1.00 64.56 169 GLY A C 1
ATOM 1306 O O . GLY A 1 169 ? -31.591 21.574 14.061 1.00 64.56 169 GLY A O 1
ATOM 1307 N N . GLN A 1 170 ? -32.547 19.848 15.119 1.00 68.56 170 GLN A N 1
ATOM 1308 C CA . GLN A 1 170 ? -31.563 19.735 16.179 1.00 68.56 170 GLN A CA 1
ATOM 1309 C C . GLN A 1 170 ? -30.388 18.874 15.711 1.00 68.56 170 GLN A C 1
ATOM 1311 O O . GLN A 1 170 ? -30.566 17.713 15.339 1.00 68.56 170 GLN A O 1
ATOM 1316 N N . MET A 1 171 ? -29.176 19.436 15.759 1.00 69.44 171 MET A N 1
ATOM 1317 C CA . MET A 1 171 ? -27.946 18.689 15.489 1.00 69.44 171 MET A CA 1
ATOM 1318 C C . MET A 1 171 ? -27.807 17.555 16.505 1.00 69.44 171 MET A C 1
ATOM 1320 O O . MET A 1 171 ? -27.803 17.801 17.714 1.00 69.44 171 MET A O 1
ATOM 1324 N N . ARG A 1 172 ? -27.680 16.316 16.025 1.00 77.19 172 ARG A N 1
ATOM 1325 C CA . ARG A 1 172 ? -27.467 15.144 16.881 1.00 77.19 172 ARG A CA 1
ATOM 1326 C C . ARG A 1 172 ? -26.198 14.423 16.464 1.00 77.19 172 ARG A C 1
ATOM 1328 O O . ARG A 1 172 ? -26.076 13.964 15.335 1.00 77.19 172 ARG A O 1
ATOM 1335 N N . TYR A 1 173 ? -25.269 14.295 17.402 1.00 84.69 173 TYR A N 1
ATOM 1336 C CA . TYR A 1 173 ? -24.101 13.441 17.239 1.00 84.69 173 TYR A CA 1
ATOM 1337 C C . TYR A 1 173 ? -24.526 11.987 17.423 1.00 84.69 173 TYR A C 1
ATOM 1339 O O . TYR A 1 173 ? -25.222 11.650 18.383 1.00 84.69 173 TYR A O 1
ATOM 1347 N N . ARG A 1 174 ? -24.119 11.123 16.497 1.00 86.81 174 ARG A N 1
ATOM 1348 C CA . ARG A 1 174 ? -24.438 9.698 16.530 1.00 86.81 174 ARG A CA 1
ATOM 1349 C C . ARG A 1 174 ? -23.207 8.898 16.138 1.00 86.81 174 ARG A C 1
ATOM 1351 O O . ARG A 1 174 ? -22.515 9.246 15.191 1.00 86.81 174 ARG A O 1
ATOM 1358 N N . ILE A 1 175 ? -22.981 7.802 16.848 1.00 91.56 175 ILE A N 1
ATOM 1359 C CA . ILE A 1 175 ? -22.007 6.778 16.476 1.00 91.56 175 ILE A CA 1
ATOM 1360 C C . ILE A 1 175 ? -22.805 5.513 16.174 1.00 91.56 175 ILE A C 1
ATOM 1362 O O . ILE A 1 175 ? -23.680 5.126 16.952 1.00 91.56 175 ILE A O 1
ATOM 1366 N N . VAL A 1 176 ? -22.552 4.896 15.024 1.00 92.12 176 VAL A N 1
ATOM 1367 C CA . VAL A 1 176 ? -23.210 3.658 14.601 1.00 92.12 176 VAL A CA 1
ATOM 1368 C C . VAL A 1 176 ? -22.164 2.565 14.504 1.00 92.12 176 VAL A C 1
ATOM 1370 O O . VAL A 1 176 ? -21.225 2.660 13.721 1.00 92.12 176 VAL A O 1
ATOM 1373 N N . LEU A 1 177 ? -22.347 1.521 15.305 1.00 94.69 177 LEU A N 1
ATOM 1374 C CA . LEU A 1 177 ? -21.498 0.339 15.300 1.00 94.69 177 LEU A CA 1
ATOM 1375 C C . LEU A 1 177 ? -22.265 -0.814 14.653 1.00 94.69 177 LEU A C 1
ATOM 1377 O O . LEU A 1 177 ? -23.394 -1.102 15.058 1.00 94.69 177 LEU A O 1
ATOM 1381 N N . ARG A 1 178 ? -21.677 -1.478 13.652 1.00 94.50 178 ARG A N 1
ATOM 1382 C CA . ARG A 1 178 ? -22.286 -2.651 13.000 1.00 94.50 178 ARG A CA 1
ATOM 1383 C C . ARG A 1 178 ? -21.306 -3.808 12.970 1.00 94.50 178 ARG A C 1
ATOM 1385 O O . ARG A 1 178 ? -20.190 -3.667 12.479 1.00 94.50 178 ARG A O 1
ATOM 1392 N N . SER A 1 179 ? -21.741 -4.965 13.458 1.00 94.56 179 SER A N 1
ATOM 1393 C CA . SER A 1 179 ? -20.951 -6.192 13.413 1.00 94.56 179 SER A CA 1
ATOM 1394 C C . SER A 1 179 ? -21.714 -7.322 12.740 1.00 94.56 179 SER A C 1
ATOM 1396 O O . SER A 1 179 ? -22.906 -7.501 12.966 1.00 94.56 179 SER A O 1
ATOM 1398 N N . THR A 1 180 ? -21.002 -8.100 11.930 1.00 92.88 180 THR A N 1
ATOM 1399 C CA . THR A 1 180 ? -21.507 -9.311 11.266 1.00 92.88 180 THR A CA 1
ATOM 1400 C C . THR A 1 180 ? -20.931 -10.592 11.870 1.00 92.88 180 THR A C 1
ATOM 1402 O O . THR A 1 180 ? -21.329 -11.687 11.482 1.00 92.88 180 THR A O 1
ATOM 1405 N N . ARG A 1 181 ? -19.976 -10.475 12.807 1.00 91.75 181 ARG A N 1
ATOM 1406 C CA . ARG A 1 181 ? -19.180 -11.598 13.339 1.00 91.75 181 ARG A CA 1
ATOM 1407 C C . ARG A 1 181 ? -19.386 -11.867 14.830 1.00 91.75 181 ARG A C 1
ATOM 1409 O O . ARG A 1 181 ? -18.691 -12.710 15.389 1.00 91.75 181 ARG A O 1
ATOM 1416 N N . GLY A 1 182 ? -20.313 -11.167 15.477 1.00 92.44 182 GLY A N 1
ATOM 1417 C CA . GLY A 1 182 ? -20.633 -11.371 16.888 1.00 92.44 182 GLY A CA 1
ATOM 1418 C C . GLY A 1 182 ? -21.277 -10.150 17.546 1.00 92.44 182 GLY A C 1
ATOM 1419 O O . GLY A 1 182 ? -21.458 -9.123 16.888 1.00 92.44 182 GLY A O 1
ATOM 1420 N N . PRO A 1 183 ? -21.634 -10.263 18.836 1.00 95.31 183 PRO A N 1
ATOM 1421 C CA . PRO A 1 183 ? -22.173 -9.152 19.611 1.00 95.31 183 PRO A CA 1
ATOM 1422 C C . PRO A 1 183 ? -21.113 -8.075 19.869 1.00 95.31 183 PRO A C 1
ATOM 1424 O O . PRO A 1 183 ? -19.910 -8.335 19.822 1.00 95.31 183 PRO A O 1
ATOM 1427 N N . ILE A 1 184 ? -21.585 -6.862 20.150 1.00 96.00 184 ILE A N 1
ATOM 1428 C CA . ILE A 1 184 ? -20.766 -5.725 20.570 1.00 96.00 184 ILE A CA 1
ATOM 1429 C C . ILE A 1 184 ? -21.107 -5.437 22.029 1.00 96.00 184 ILE A C 1
ATOM 1431 O O . ILE A 1 184 ? -22.276 -5.211 22.344 1.00 96.00 184 ILE A O 1
ATOM 1435 N N . ASP A 1 185 ? -20.095 -5.415 22.889 1.00 95.06 185 ASP A N 1
ATOM 1436 C CA . ASP A 1 185 ? -20.240 -5.085 24.303 1.00 95.06 185 ASP A CA 1
ATOM 1437 C C . ASP A 1 185 ? -19.841 -3.623 24.535 1.00 95.06 185 ASP A C 1
ATOM 1439 O O . ASP A 1 185 ? -18.811 -3.159 24.038 1.00 95.06 185 ASP A O 1
ATOM 1443 N N . VAL A 1 186 ? -20.650 -2.889 25.298 1.00 94.44 186 VAL A N 1
ATOM 1444 C CA . VAL A 1 186 ? -20.387 -1.488 25.651 1.00 94.44 186 VAL A CA 1
ATOM 1445 C C . VAL A 1 186 ? -20.471 -1.332 27.164 1.00 94.44 186 VAL A C 1
ATOM 1447 O O . VAL A 1 186 ? -21.473 -1.703 27.774 1.00 94.44 186 VAL A O 1
ATOM 1450 N N . TYR A 1 187 ? -19.426 -0.759 27.754 1.00 93.06 187 TYR A N 1
ATOM 1451 C CA . TYR A 1 187 ? -19.293 -0.526 29.188 1.00 93.06 187 TYR A CA 1
ATOM 1452 C C . TYR A 1 187 ? -19.144 0.969 29.455 1.00 93.06 187 TYR A C 1
ATOM 1454 O O . TYR A 1 187 ? -18.388 1.656 28.770 1.00 93.06 187 TYR A O 1
ATOM 1462 N N . LEU A 1 188 ? -19.853 1.479 30.457 1.00 92.94 188 LEU A N 1
ATOM 1463 C CA . LEU A 1 188 ? -19.671 2.839 30.952 1.00 92.94 188 LEU A CA 1
ATOM 1464 C C . LEU A 1 188 ? -18.561 2.822 32.009 1.00 92.94 188 LEU A C 1
ATOM 1466 O O . LEU A 1 188 ? -18.732 2.197 33.050 1.00 92.94 188 LEU A O 1
ATOM 1470 N N . VAL A 1 189 ? -17.439 3.484 31.725 1.00 91.19 189 VAL A N 1
ATOM 1471 C CA . VAL A 1 189 ? -16.248 3.509 32.596 1.00 91.19 189 VAL A CA 1
ATOM 1472 C C . VAL A 1 189 ? -16.290 4.714 33.533 1.00 91.19 189 VAL A C 1
ATOM 1474 O O . VAL A 1 189 ? -16.065 4.597 34.734 1.00 91.19 189 VAL A O 1
ATOM 1477 N N . GLN A 1 190 ? -16.632 5.883 32.992 1.00 89.69 190 GLN A N 1
ATOM 1478 C CA . GLN A 1 190 ? -16.746 7.126 33.748 1.00 89.69 190 GLN A CA 1
ATOM 1479 C C . GLN A 1 190 ? -17.968 7.892 33.265 1.00 89.69 190 GLN A C 1
ATOM 1481 O O . GLN A 1 190 ? -18.156 8.060 32.063 1.00 89.69 190 GLN A O 1
ATOM 1486 N N . HIS A 1 191 ? -18.778 8.382 34.200 1.00 85.25 191 HIS A N 1
ATOM 1487 C CA . HIS A 1 191 ? -19.882 9.284 33.907 1.00 85.25 191 HIS A CA 1
ATOM 1488 C C . HIS A 1 191 ? -19.669 10.608 34.630 1.00 85.25 191 HIS A C 1
ATOM 1490 O O . HIS A 1 191 ? -19.663 10.668 35.865 1.00 85.25 191 HIS A O 1
ATOM 1496 N N . THR A 1 192 ? -19.530 11.679 33.857 1.00 78.00 192 THR A N 1
ATOM 1497 C CA . THR A 1 192 ? -19.445 13.040 34.377 1.00 78.00 192 THR A CA 1
ATOM 1498 C C . THR A 1 192 ? -20.823 13.673 34.265 1.00 78.00 192 THR A C 1
ATOM 1500 O O . THR A 1 192 ? -21.241 14.137 33.210 1.00 78.00 192 THR A O 1
ATOM 1503 N N . ASN A 1 193 ? -21.578 13.653 35.368 1.00 59.34 193 ASN A N 1
ATOM 1504 C CA . ASN A 1 193 ? -22.784 14.468 35.454 1.00 59.34 193 ASN A 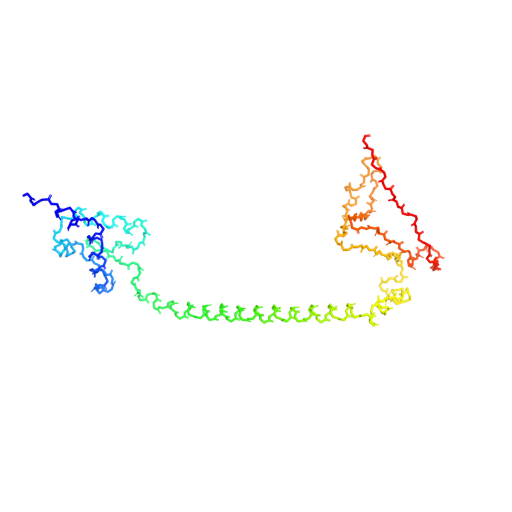CA 1
ATOM 1505 C C . ASN A 1 193 ? -22.381 15.872 35.915 1.00 59.34 193 ASN A C 1
ATOM 1507 O O . ASN A 1 193 ? -21.400 16.013 36.648 1.00 59.34 193 ASN A O 1
ATOM 1511 N N . ASN A 1 194 ? -23.153 16.897 35.553 1.00 50.97 194 ASN A N 1
ATOM 1512 C CA . ASN A 1 194 ? -22.885 18.315 35.849 1.00 50.97 194 ASN A CA 1
ATOM 1513 C C . ASN A 1 194 ? -22.940 18.687 37.364 1.00 50.97 194 ASN A C 1
ATOM 1515 O O . ASN A 1 194 ? -23.265 19.814 37.724 1.00 50.97 194 ASN A O 1
ATOM 1519 N N . GLY A 1 195 ? -22.641 17.742 38.263 1.00 49.19 195 GLY A N 1
ATOM 1520 C CA . GLY A 1 195 ? -22.587 17.889 39.718 1.00 49.19 195 GLY A CA 1
ATOM 1521 C C . GLY A 1 195 ? -21.730 16.845 40.459 1.00 49.19 195 GLY A C 1
ATOM 1522 O O . GLY A 1 195 ? -21.847 16.756 41.677 1.00 49.19 195 GLY A O 1
ATOM 1523 N N . GLY A 1 196 ? -20.883 16.060 39.776 1.00 50.75 196 GLY A N 1
ATOM 1524 C CA . GLY A 1 196 ? -19.934 15.138 40.424 1.00 50.75 196 GLY A CA 1
ATOM 1525 C C . GLY A 1 196 ? -19.692 13.839 39.649 1.00 50.75 196 GLY A C 1
ATOM 1526 O O . GLY A 1 196 ? -20.591 13.314 38.990 1.00 50.75 196 GLY A O 1
ATOM 1527 N N . THR A 1 197 ? -18.467 13.315 39.733 1.00 44.44 197 THR A N 1
ATOM 1528 C CA . THR A 1 197 ? -18.068 12.012 39.186 1.00 44.44 197 THR A CA 1
ATOM 1529 C C . THR A 1 197 ? -18.668 10.889 40.031 1.00 44.44 197 THR A C 1
ATOM 1531 O O . THR A 1 197 ? -18.481 10.834 41.243 1.00 44.44 197 THR A O 1
ATOM 1534 N N . THR A 1 198 ? -19.429 9.988 39.408 1.00 49.50 198 THR A N 1
ATOM 1535 C CA . THR A 1 198 ? -19.901 8.754 40.057 1.00 49.50 198 THR A CA 1
ATOM 1536 C C . THR A 1 198 ? -19.416 7.566 39.239 1.00 49.50 198 THR A C 1
ATOM 1538 O O . THR A 1 198 ? -19.870 7.363 38.115 1.00 49.50 198 THR A O 1
ATOM 1541 N N . SER A 1 199 ? -18.497 6.783 39.797 1.00 47.38 199 SER A N 1
ATOM 1542 C CA . SER A 1 199 ? -18.055 5.503 39.239 1.00 47.38 199 SER A CA 1
ATOM 1543 C C . SER A 1 199 ? -19.093 4.440 39.616 1.00 47.38 199 SER A C 1
ATOM 1545 O O . SER A 1 199 ? -19.185 4.060 40.783 1.00 47.38 199 SER A O 1
ATOM 1547 N N . GLN A 1 200 ? -19.925 3.991 38.672 1.00 51.50 200 GLN A N 1
ATOM 1548 C CA . GLN A 1 200 ? -20.815 2.844 38.897 1.00 51.50 200 GLN A CA 1
ATOM 1549 C C . GLN A 1 200 ? -20.203 1.576 38.301 1.00 51.50 200 GLN A C 1
ATOM 1551 O O . GLN A 1 200 ? -19.778 1.562 37.151 1.00 51.50 200 GLN A O 1
ATOM 1556 N N . GLN A 1 201 ? -20.174 0.514 39.109 1.00 40.53 201 GLN A N 1
ATOM 1557 C CA . GLN A 1 201 ? -19.704 -0.814 38.720 1.00 40.53 201 GLN A CA 1
ATOM 1558 C C . GLN A 1 201 ? -20.549 -1.390 37.579 1.00 40.53 201 GLN A C 1
ATOM 1560 O O . GLN A 1 201 ? -21.776 -1.288 37.582 1.00 40.53 201 GLN A O 1
ATOM 1565 N N . GLY A 1 202 ? -19.857 -2.001 36.615 1.00 44.16 202 GLY A N 1
ATOM 1566 C CA . GLY A 1 202 ? -20.397 -2.459 35.341 1.00 44.16 202 GLY A CA 1
ATOM 1567 C C . GLY A 1 202 ? -21.645 -3.332 35.450 1.00 44.16 202 GLY A C 1
ATOM 1568 O O . GLY A 1 202 ? -21.610 -4.446 35.971 1.00 44.16 202 GLY A O 1
ATOM 1569 N N . ALA A 1 203 ? -22.728 -2.848 34.847 1.00 37.97 203 ALA A N 1
ATOM 1570 C CA . ALA A 1 203 ? -23.845 -3.666 34.408 1.00 37.97 203 ALA A CA 1
ATOM 1571 C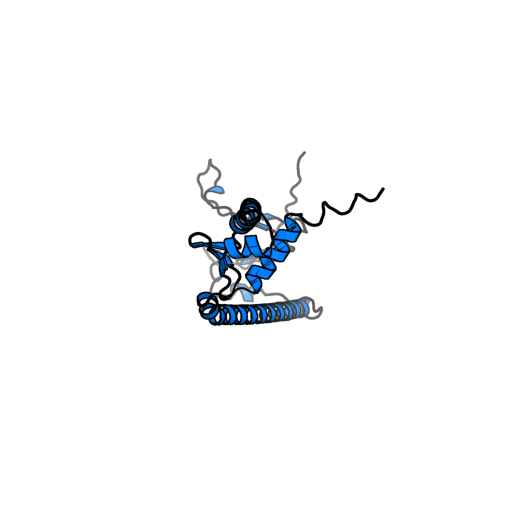 C . ALA A 1 203 ? -23.863 -3.660 32.874 1.00 37.97 203 ALA A C 1
ATOM 1573 O O . ALA A 1 203 ? -23.879 -2.599 32.249 1.00 37.97 203 ALA A O 1
ATOM 1574 N N . ALA A 1 204 ? -23.831 -4.848 32.269 1.00 37.56 204 ALA A N 1
ATOM 1575 C CA . ALA A 1 204 ? -23.985 -5.003 30.829 1.00 37.56 204 ALA A CA 1
ATOM 1576 C C . ALA A 1 204 ? -25.384 -4.525 30.404 1.00 37.56 204 ALA A C 1
ATOM 1578 O O . ALA A 1 204 ? -26.392 -4.972 30.957 1.00 37.56 204 ALA A O 1
ATOM 1579 N N . ALA A 1 205 ? -25.449 -3.624 29.422 1.00 40.38 205 ALA A N 1
ATOM 1580 C CA . ALA A 1 205 ? -26.708 -3.256 28.783 1.00 40.38 205 ALA A CA 1
ATOM 1581 C C . ALA A 1 205 ? -27.268 -4.459 27.990 1.00 40.38 205 ALA A C 1
ATOM 1583 O O . ALA A 1 205 ? -26.488 -5.219 27.409 1.00 40.38 205 ALA A O 1
ATOM 1584 N N . PRO A 1 206 ? -28.599 -4.663 27.949 1.00 35.62 206 PRO A N 1
ATOM 1585 C CA . PRO A 1 206 ? -29.188 -5.808 27.266 1.00 35.62 206 PRO A CA 1
ATOM 1586 C C . PRO A 1 206 ? -28.932 -5.749 25.756 1.00 35.62 206 PRO A C 1
ATOM 1588 O O . PRO A 1 206 ? -29.057 -4.704 25.117 1.00 35.62 206 PRO A O 1
ATOM 1591 N N . SER A 1 207 ? -28.584 -6.905 25.193 1.00 37.94 207 SER A N 1
ATOM 1592 C CA . SER A 1 207 ? -28.307 -7.119 23.776 1.00 37.94 207 SER A CA 1
ATOM 1593 C C . SER A 1 207 ? -29.497 -6.684 22.913 1.00 37.94 207 SER A C 1
ATOM 1595 O O . SER A 1 207 ? -30.590 -7.236 23.027 1.00 37.94 207 SER A O 1
ATOM 1597 N N . ALA A 1 208 ? -29.296 -5.709 22.024 1.00 38.78 208 ALA A N 1
ATOM 1598 C CA . ALA A 1 208 ? -30.316 -5.301 21.062 1.00 38.78 208 ALA A CA 1
ATOM 1599 C C . ALA A 1 208 ? -30.397 -6.324 19.915 1.00 38.78 208 ALA A C 1
ATOM 1601 O O . ALA A 1 208 ? -29.651 -6.252 18.939 1.00 38.78 208 ALA A O 1
ATOM 1602 N N . THR A 1 209 ? -31.294 -7.304 20.032 1.00 33.81 209 THR A N 1
ATOM 1603 C CA . THR A 1 209 ? -31.670 -8.187 18.922 1.00 33.81 209 THR A CA 1
ATOM 1604 C C . THR A 1 209 ? -32.595 -7.418 17.977 1.00 33.81 209 THR A C 1
ATOM 1606 O O . THR A 1 209 ? -33.768 -7.210 18.279 1.00 33.81 209 THR A O 1
ATOM 1609 N N . SER A 1 210 ? -32.074 -6.963 16.835 1.00 36.75 210 SER A N 1
ATOM 1610 C CA . SER A 1 210 ? -32.910 -6.415 15.763 1.00 36.75 210 SER A CA 1
ATOM 1611 C C . SER A 1 210 ? -33.574 -7.581 15.029 1.00 36.75 210 SER A C 1
ATOM 1613 O O . SER A 1 210 ? -32.919 -8.270 14.251 1.00 36.75 210 SER A O 1
ATOM 1615 N N . ALA A 1 211 ? -34.856 -7.823 15.305 1.00 35.16 211 ALA A N 1
ATOM 1616 C CA . ALA A 1 211 ? -35.696 -8.665 14.464 1.00 35.16 211 ALA A CA 1
ATOM 1617 C C . ALA A 1 211 ? -36.019 -7.911 13.162 1.00 35.16 211 ALA A C 1
ATOM 1619 O O . ALA A 1 211 ? -36.455 -6.761 13.180 1.00 35.16 211 ALA A O 1
ATOM 1620 N N . GLU A 1 212 ? -35.748 -8.570 12.046 1.00 34.03 212 GLU A N 1
ATOM 1621 C CA . GLU A 1 212 ? -36.123 -8.198 10.683 1.00 34.03 212 GLU A CA 1
ATOM 1622 C C . GLU A 1 212 ? -37.638 -8.408 10.482 1.00 34.03 212 GLU A C 1
ATOM 1624 O O . GLU A 1 212 ? -38.172 -9.383 11.020 1.00 34.03 212 GLU A O 1
ATOM 1629 N N . PRO A 1 213 ? -38.351 -7.570 9.706 1.00 44.47 213 PRO A N 1
ATOM 1630 C CA . PRO A 1 213 ? -39.623 -7.979 9.133 1.00 44.47 213 PRO A CA 1
ATOM 1631 C C . PRO A 1 213 ? -39.498 -8.194 7.618 1.00 44.47 213 PRO A C 1
ATOM 1633 O O . PRO A 1 213 ? -38.953 -7.354 6.898 1.00 44.47 213 PRO A O 1
ATOM 1636 N N . ALA A 1 214 ? -40.044 -9.326 7.169 1.00 35.38 214 ALA A N 1
ATOM 1637 C CA . ALA A 1 214 ? -40.590 -9.497 5.825 1.00 35.38 214 ALA A CA 1
ATOM 1638 C C . ALA A 1 214 ? -41.973 -8.834 5.731 1.00 35.38 214 ALA A C 1
ATOM 1640 O O . ALA A 1 214 ? -42.659 -8.764 6.781 1.00 35.38 214 ALA A O 1
#

Solvent-accessible surface area (backbone atoms only — not comparable to full-atom values): 13092 Å² total; per-residue (Å²): 142,92,86,86,72,78,70,69,82,72,33,65,71,56,51,46,52,56,50,49,54,52,31,73,73,24,74,91,19,44,35,47,53,64,62,48,25,61,74,69,71,48,59,68,71,60,54,50,60,48,48,54,53,39,41,72,73,57,50,36,45,82,75,51,94,59,29,36,29,41,65,84,45,83,43,77,69,49,65,69,43,46,64,57,52,50,48,52,52,50,50,51,51,52,48,54,53,49,51,52,51,50,53,51,50,51,51,51,51,52,50,50,52,46,54,54,59,68,31,78,85,39,51,87,66,75,72,82,54,67,64,70,56,53,70,36,81,94,40,67,79,47,68,40,70,50,75,50,65,50,84,86,47,46,80,46,70,61,57,31,74,76,57,26,56,92,88,70,76,49,74,37,85,52,79,47,77,50,59,92,76,54,76,72,49,62,42,64,62,35,45,56,51,105,85,53,80,55,78,60,83,85,69,80,70,82,82,84,78,81,81,84,82,133

InterPro domains:
  IPR003316 E2F/DP family, winged-helix DNA-binding domain [PF02319] (9-72)
  IPR003316 E2F/DP family, winged-helix DNA-binding domain [SM01372] (7-72)
  IPR015633 E2F Family [PTHR12081] (4-201)
  IPR032198 E2F transcription factor, CC-MB domain [PF16421] (88-190)
  IPR032198 E2F transcription factor, CC-MB domain [cd14660] (84-191)
  IPR036388 Wing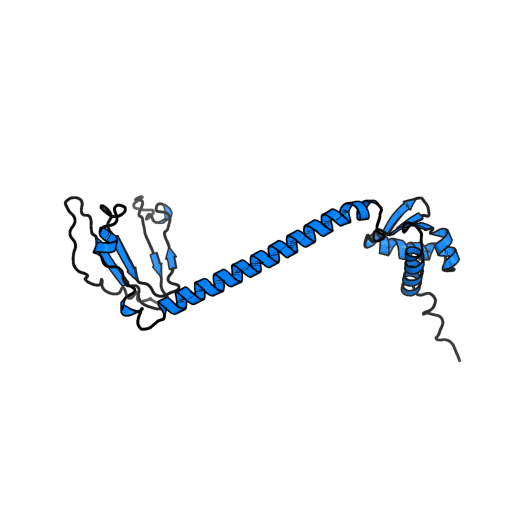ed helix-like DNA-binding domain superfamily [G3DSA:1.10.10.10] (3-74)
  IPR036390 Winged helix DNA-binding domain superfamily [SSF46785] (10-73)
  IPR037241 E2F-DP heterodimerization region [SSF144074] (84-190)

Organism: NCBI:txid3068

Nearest PDB structures (foldseek):
  7wze-assembly1_Y  TM=4.966E-01  e=2.301E-03  Bacillus subtilis subsp. subtilis str. 168
  4o5v-assembly1_A  TM=6.093E-01  e=1.485E-02  Thermoplasma acidophilum DSM 1728
  4p9f-assembly1_A  TM=7.642E-01  e=4.310E-01  Escherichia coli UMEA 3718-1
  7kk0-assembly1_A  TM=4.014E-01  e=5.576E-02  Variovorax paradoxus
  3tqn-assembly2_B  TM=5.058E-01  e=1.550E-01  Coxiella burnetii

pLDDT: mean 81.39, std 18.11, range [33.38, 98.5]

Secondary structure (DSSP, 8-state):
----STTSTT-HHHHHHHHHHHHHTSGGGEEEHHHHHHHHT--HHHHHHHHHHHHHTTSEEEEETTEEEETTS--HHHHHHHHHHHHHHHHHHHHHHHHHHHHHHHHHHHHHHHHHHH-TTTGGG----HHHHHTSGGGTTS-EEEEE--TT-EEE---TTTSS-TTT-------EEE-SSS--EEEEEEEEETTEEE-PPP-PPPP-------

Radius of gyration: 39.06 Å; Cα contacts (8 Å, |Δi|>4): 192; chains: 1; bounding box: 69×50×104 Å

Mean predicted aligned error: 16.06 Å